Protein AF-A0A392NBT2-F1 (afdb_monomer)

Sequence (177 aa):
CTDGVLEQVESKKRNHKVDDYTGKVVVQSSKRKENRTRRKRASVSIAPSSKSLPLEVNQEDPLRSSPAASFVKRASNTKNTKNRRAMIAQREVEMAKGVKVLAELEKMRTAIEEDTTQAVSMSSWAEASGVDEKVLKQQLYHGYYCKEELIRSTRSLVLYFAKKYRGMGIALEDLLQ

Nearest PDB structures (foldseek):
  1sc5-assembly1_A  TM=6.996E-01  e=4.029E+00  Aquifex aeolicus

pLDDT: mean 72.16, std 25.15, range [28.09, 98.44]

Secondary structure (DSSP, 8-state):
-----------------------------GGGTHHHHHHHHTTS---------------------------------HHHHHHHHHHHHHHHHHHHHHHHHHHHHHHHHHHHHHHHSSPPPHHHHHHHHTS-HHHHHHHHHHHHHHHHHHHHHHHHHHHHHHGGGTTSSS-TTGGG-

Radius of gyration: 34.04 Å; Cα contacts (8 Å, |Δi|>4): 54; chains: 1; bounding box: 82×77×68 Å

InterPro domains:
  IPR013325 RNA polymerase sigma factor, region 2 [SSF88946] (89-177)
  IPR050239 Sigma-70 factor family, RNA polymerase initiation factors [PTHR30603] (12-177)

Foldseek 3Di:
DDDDDDDDDDDDDDDDDDPDCPDDPPPDDPCPVVVVVVVVVVPPDDDDDDDDDDDDDDDDDPDDDDDPPDPPVPPDPVVVVVVVVVVVVVLLVVLVVLLVLLVVLVVLQVVVCVVPVDHDDLVNSCVSVVHDSVVVVVSNVSNVVSVVVNVVVCLVVLLVVLVVCPPVPDDSVNSSD

Structure (mmCIF, N/CA/C/O backbone):
data_AF-A0A392NBT2-F1
#
_entry.id   AF-A0A392NBT2-F1
#
loop_
_atom_site.group_PDB
_atom_site.id
_atom_site.type_symbol
_atom_site.label_atom_id
_atom_site.label_alt_id
_atom_site.label_comp_id
_atom_site.label_asym_id
_atom_site.label_entity_id
_atom_site.label_seq_id
_atom_site.pdbx_PDB_ins_code
_atom_site.Cartn_x
_atom_site.Cartn_y
_atom_site.Cartn_z
_atom_site.occupancy
_atom_site.B_iso_or_equiv
_atom_site.auth_seq_id
_atom_site.auth_comp_id
_atom_site.auth_asym_id
_atom_site.auth_atom_id
_atom_site.pdbx_PDB_model_num
ATOM 1 N N . CYS A 1 1 ? -30.390 -48.730 19.186 1.00 37.84 1 CYS A N 1
ATOM 2 C CA . CYS A 1 1 ? -30.083 -50.120 19.567 1.00 37.84 1 CYS A CA 1
ATOM 3 C C . CYS A 1 1 ? -29.182 -50.737 18.510 1.00 37.84 1 CYS A C 1
ATOM 5 O O . CYS A 1 1 ? -29.547 -50.694 17.345 1.00 37.84 1 CYS A O 1
ATOM 7 N N . THR A 1 2 ? -28.047 -51.250 18.995 1.00 40.41 2 THR A N 1
ATOM 8 C CA . THR A 1 2 ? -27.079 -52.201 18.414 1.00 40.41 2 THR A CA 1
ATOM 9 C C . THR A 1 2 ? -26.187 -51.776 17.244 1.00 40.41 2 THR A C 1
ATOM 11 O O . THR A 1 2 ? -26.569 -51.819 16.078 1.00 40.41 2 THR A O 1
ATOM 14 N N . ASP A 1 3 ? -24.956 -51.466 17.653 1.00 32.81 3 ASP A N 1
ATOM 15 C CA . ASP A 1 3 ? -23.660 -51.629 16.991 1.00 32.81 3 ASP A CA 1
ATOM 16 C C . ASP A 1 3 ? -23.346 -53.067 16.509 1.00 32.81 3 ASP A C 1
ATOM 18 O O . ASP A 1 3 ? -23.943 -54.033 16.987 1.00 32.81 3 ASP A O 1
ATOM 22 N N . GLY A 1 4 ? -22.306 -53.189 15.664 1.00 38.69 4 GLY A N 1
ATOM 23 C CA . GLY A 1 4 ? -21.526 -54.420 15.397 1.00 38.69 4 GLY A CA 1
ATOM 24 C C . GLY A 1 4 ? -21.270 -54.656 13.892 1.00 38.69 4 GLY A C 1
ATOM 25 O O . GLY A 1 4 ? -22.223 -54.996 13.209 1.00 38.69 4 GLY A O 1
ATOM 26 N N . VAL A 1 5 ? -20.131 -54.397 13.216 1.00 38.97 5 VAL A N 1
ATOM 27 C CA . VAL A 1 5 ? -18.670 -54.626 13.409 1.00 38.97 5 VAL A CA 1
ATOM 28 C C . VAL A 1 5 ? -18.134 -55.795 12.543 1.00 38.97 5 VAL A C 1
ATOM 30 O O . VAL A 1 5 ? -18.629 -56.907 12.658 1.00 38.97 5 VAL A O 1
ATOM 33 N N . LEU A 1 6 ? -17.060 -55.486 11.777 1.00 36.47 6 LEU A N 1
ATOM 34 C CA . LEU A 1 6 ? -16.058 -56.319 11.051 1.00 36.47 6 LEU A CA 1
ATOM 35 C C . LEU A 1 6 ? -16.550 -57.205 9.876 1.00 36.47 6 LEU A C 1
ATOM 37 O O . LEU A 1 6 ? -17.637 -57.748 9.913 1.00 36.47 6 LEU A O 1
ATOM 41 N N . GLU A 1 7 ? -15.825 -57.362 8.758 1.00 36.75 7 GLU A N 1
ATOM 42 C CA . GLU A 1 7 ? -14.420 -57.792 8.665 1.00 36.75 7 GLU A CA 1
ATOM 43 C C . GLU A 1 7 ? -13.725 -57.365 7.345 1.00 36.75 7 GLU A C 1
ATOM 45 O O . GLU A 1 7 ? -14.347 -57.244 6.289 1.00 36.75 7 GLU A O 1
ATOM 50 N N . GLN A 1 8 ? -12.406 -57.150 7.419 1.00 34.50 8 GLN A N 1
ATOM 51 C CA . GLN A 1 8 ? -11.482 -56.959 6.295 1.00 34.50 8 GLN A CA 1
ATOM 52 C C . GLN A 1 8 ? -11.057 -58.307 5.692 1.00 34.50 8 GLN A C 1
ATOM 54 O O . GLN A 1 8 ? -10.743 -59.212 6.454 1.00 34.50 8 GLN A O 1
ATOM 59 N N . VAL A 1 9 ? -10.860 -58.384 4.366 1.00 41.00 9 VAL A N 1
ATOM 60 C CA . VAL A 1 9 ? -9.913 -59.334 3.737 1.00 41.00 9 VAL A CA 1
ATOM 61 C C . VAL A 1 9 ? -9.201 -58.675 2.544 1.00 41.00 9 VAL A C 1
ATOM 63 O O . VAL A 1 9 ? -9.727 -58.531 1.446 1.00 41.00 9 VAL A O 1
ATOM 66 N N . GLU A 1 10 ? -8.005 -58.184 2.842 1.00 34.25 10 GLU A N 1
ATOM 67 C CA . GLU A 1 10 ? -6.723 -58.552 2.233 1.00 34.25 10 GLU A CA 1
ATOM 68 C C . GLU A 1 10 ? -6.518 -58.650 0.690 1.00 34.25 10 GLU A C 1
ATOM 70 O O . GLU A 1 10 ? -7.011 -59.524 -0.013 1.00 34.25 10 GLU A O 1
ATOM 75 N N . SER A 1 11 ? -5.610 -57.777 0.226 1.00 32.50 11 SER A N 1
ATOM 76 C CA . SER A 1 11 ? -4.508 -57.964 -0.743 1.00 32.50 11 SER A CA 1
ATOM 77 C C . SER A 1 11 ? -4.725 -58.597 -2.126 1.00 32.50 11 SER A C 1
ATOM 79 O O . SER A 1 11 ? -4.760 -59.816 -2.281 1.00 32.50 11 SER A O 1
ATOM 81 N N . LYS A 1 12 ? -4.461 -57.798 -3.177 1.00 36.25 12 LYS A N 1
ATOM 82 C CA . LYS A 1 12 ? -3.600 -58.276 -4.280 1.00 36.25 12 LYS A CA 1
ATOM 83 C C . LYS A 1 12 ? -2.836 -57.161 -5.002 1.00 36.25 12 LYS A C 1
ATOM 85 O O . LYS A 1 12 ? -3.379 -56.408 -5.805 1.00 36.25 12 LYS A O 1
ATOM 90 N N . LYS A 1 13 ? -1.523 -57.122 -4.743 1.00 38.22 13 LYS A N 1
ATOM 91 C CA . LYS A 1 13 ? -0.497 -56.449 -5.554 1.00 38.22 13 LYS A CA 1
ATOM 92 C C . LYS A 1 13 ? -0.573 -56.936 -7.003 1.00 38.22 13 LYS A C 1
ATOM 94 O O . LYS A 1 13 ? -0.486 -58.138 -7.244 1.00 38.22 13 LYS A O 1
ATOM 99 N N . ARG A 1 14 ? -0.582 -56.014 -7.966 1.00 35.53 14 ARG A N 1
ATOM 100 C CA . ARG A 1 14 ? -0.017 -56.263 -9.300 1.00 35.53 14 ARG A CA 1
ATOM 101 C C . ARG A 1 14 ? 0.858 -55.086 -9.701 1.00 35.53 14 ARG A C 1
ATOM 103 O O . ARG A 1 14 ? 0.374 -54.016 -10.041 1.00 35.53 14 ARG A O 1
ATOM 110 N N . ASN A 1 15 ? 2.162 -55.326 -9.626 1.00 36.34 15 ASN A N 1
ATOM 111 C CA . ASN A 1 15 ? 3.182 -54.502 -10.250 1.00 36.34 15 ASN A CA 1
ATOM 112 C C . ASN A 1 15 ? 3.039 -54.640 -11.771 1.00 36.34 15 ASN A C 1
ATOM 114 O O . ASN A 1 15 ? 3.108 -55.752 -12.300 1.00 36.34 15 ASN A O 1
ATOM 118 N N . HIS A 1 16 ? 2.875 -53.525 -12.474 1.00 37.81 16 HIS A N 1
ATOM 119 C CA . HIS A 1 16 ? 3.183 -53.451 -13.896 1.00 37.81 16 HIS A CA 1
ATOM 120 C C . HIS A 1 16 ? 4.279 -52.414 -14.082 1.00 37.81 16 HIS A C 1
ATOM 122 O O . HIS A 1 16 ? 4.069 -51.211 -13.962 1.00 37.81 16 HIS A O 1
ATOM 128 N N . LYS A 1 17 ? 5.484 -52.941 -14.291 1.00 42.06 17 LYS A N 1
ATOM 129 C CA . LYS A 1 17 ? 6.671 -52.208 -14.692 1.00 42.06 17 LYS A CA 1
ATOM 130 C C . LYS A 1 17 ? 6.587 -52.057 -16.208 1.00 42.06 17 LYS A C 1
ATOM 132 O O . LYS A 1 17 ? 6.741 -53.043 -16.921 1.00 42.06 17 LYS A O 1
ATOM 137 N N . VAL A 1 18 ? 6.293 -50.852 -16.680 1.00 44.44 18 VAL A N 1
ATOM 138 C CA . VAL A 1 18 ? 6.477 -50.483 -18.085 1.00 44.44 18 VAL A CA 1
ATOM 139 C C . VAL A 1 18 ? 7.689 -49.566 -18.117 1.00 44.44 18 VAL A C 1
ATOM 141 O O . VAL A 1 18 ? 7.624 -48.408 -17.712 1.00 44.44 18 VAL A O 1
ATOM 144 N N . ASP A 1 19 ? 8.818 -50.149 -18.508 1.00 42.59 19 ASP A N 1
ATOM 145 C CA . ASP A 1 19 ? 10.022 -49.417 -18.869 1.00 42.59 19 ASP A CA 1
ATOM 146 C C . ASP A 1 19 ? 9.763 -48.775 -20.241 1.00 42.59 19 ASP A C 1
ATOM 148 O O . ASP A 1 19 ? 9.822 -49.457 -21.262 1.00 42.59 19 ASP A O 1
ATOM 152 N N . ASP A 1 20 ? 9.441 -47.481 -20.263 1.00 45.69 20 ASP A N 1
ATOM 153 C CA . ASP A 1 20 ? 9.381 -46.697 -21.499 1.00 45.69 20 ASP A CA 1
ATOM 154 C C . ASP A 1 20 ? 10.635 -45.819 -21.592 1.00 45.69 20 ASP A C 1
ATOM 156 O O . ASP A 1 20 ? 10.752 -44.732 -21.018 1.00 45.69 20 ASP A O 1
ATOM 160 N N . TYR A 1 21 ? 11.644 -46.357 -22.269 1.00 50.44 21 TYR A N 1
ATOM 161 C CA . TYR A 1 21 ? 12.869 -45.666 -22.658 1.00 50.44 21 TYR A CA 1
ATOM 162 C C . TYR A 1 21 ? 12.573 -44.785 -23.873 1.00 50.44 21 TYR A C 1
ATOM 164 O O . TYR A 1 21 ? 13.004 -45.048 -24.995 1.00 50.44 21 TYR A O 1
ATOM 172 N N . THR A 1 22 ? 11.848 -43.692 -23.649 1.00 48.09 22 THR A N 1
ATOM 173 C CA . THR A 1 22 ? 11.652 -42.676 -24.680 1.00 48.09 22 THR A CA 1
ATOM 174 C C . THR A 1 22 ? 12.873 -41.754 -24.705 1.00 48.09 22 THR A C 1
ATOM 176 O O . THR A 1 22 ? 13.098 -40.917 -23.825 1.00 48.09 22 THR A O 1
ATOM 179 N N . GLY A 1 23 ? 13.721 -41.965 -25.712 1.00 45.31 23 GLY A N 1
ATOM 180 C CA . GLY A 1 23 ? 14.966 -41.240 -25.927 1.00 45.31 23 GLY A CA 1
ATOM 181 C C . GLY A 1 23 ? 14.785 -39.721 -25.929 1.00 45.31 23 GLY A C 1
ATOM 182 O O . GLY A 1 23 ? 13.979 -39.157 -26.667 1.00 45.31 23 GLY A O 1
ATOM 183 N N . LYS A 1 24 ? 15.601 -39.029 -25.127 1.00 53.12 24 LYS A N 1
ATOM 184 C CA . LYS A 1 24 ? 15.771 -37.576 -25.219 1.00 53.12 24 LYS A CA 1
ATOM 185 C C . LYS A 1 24 ? 16.478 -37.230 -26.529 1.00 53.12 24 LYS A C 1
ATOM 187 O O . LYS A 1 24 ? 17.704 -37.150 -26.576 1.00 53.12 24 LYS A O 1
ATOM 192 N N . VAL A 1 25 ? 15.713 -36.965 -27.581 1.00 49.78 25 VAL A N 1
ATOM 193 C CA . VAL A 1 25 ? 16.234 -36.305 -28.782 1.00 49.78 25 VAL A CA 1
ATOM 194 C C . VAL A 1 25 ? 16.427 -34.823 -28.456 1.00 49.78 25 VAL A C 1
ATOM 196 O O . VAL A 1 25 ? 15.510 -34.009 -28.535 1.00 49.78 25 VAL A O 1
ATOM 199 N N . VAL A 1 26 ? 17.640 -34.459 -28.037 1.00 52.75 26 VAL A N 1
ATOM 200 C CA . VAL A 1 26 ? 18.054 -33.056 -27.921 1.00 52.75 26 VAL A CA 1
ATOM 201 C C . VAL A 1 26 ? 18.383 -32.550 -29.322 1.00 52.75 26 VAL A C 1
ATOM 203 O O . VAL A 1 26 ? 19.492 -32.730 -29.820 1.00 52.75 26 VAL A O 1
ATOM 206 N N . VAL A 1 27 ? 17.420 -31.889 -29.962 1.00 48.38 27 VAL A N 1
ATOM 207 C CA . VAL A 1 27 ? 17.665 -31.149 -31.204 1.00 48.38 27 VAL A CA 1
ATOM 208 C C . VAL A 1 27 ? 18.462 -29.888 -30.860 1.00 48.38 27 VAL A C 1
ATOM 210 O O . VAL A 1 27 ? 17.927 -28.899 -30.357 1.00 48.38 27 VAL A O 1
ATOM 213 N N . GLN A 1 28 ? 19.773 -29.911 -31.110 1.00 47.12 28 GLN A N 1
ATOM 214 C CA . GLN A 1 28 ? 20.587 -28.699 -31.065 1.00 47.12 28 GLN A CA 1
ATOM 215 C C . GLN A 1 28 ? 20.196 -27.786 -32.234 1.00 47.12 28 GLN A C 1
ATOM 217 O O . GLN A 1 28 ? 20.475 -28.082 -33.393 1.00 47.12 28 GLN A O 1
ATOM 222 N N . SER A 1 29 ? 19.581 -26.642 -31.931 1.00 54.69 29 SER A N 1
ATOM 223 C CA . SER A 1 29 ? 19.358 -25.580 -32.914 1.00 54.69 29 SER A CA 1
ATOM 224 C C . SER A 1 29 ? 20.700 -25.074 -33.459 1.00 54.69 29 SER A C 1
ATOM 226 O O . SER A 1 29 ? 21.499 -24.446 -32.757 1.00 54.69 29 SER A O 1
ATOM 228 N N . SER A 1 30 ? 20.935 -25.321 -34.746 1.00 55.38 30 SER A N 1
ATOM 229 C CA . SER A 1 30 ? 22.107 -24.893 -35.521 1.00 55.38 30 SER A CA 1
ATOM 230 C C . SER A 1 30 ? 22.196 -23.368 -35.721 1.00 55.38 30 SER A C 1
ATOM 232 O O . SER A 1 30 ? 23.206 -22.855 -36.209 1.00 55.38 30 SER A O 1
ATOM 234 N N . LYS A 1 31 ? 21.198 -22.600 -35.262 1.00 58.50 31 LYS A N 1
ATOM 235 C CA . LYS A 1 31 ? 21.070 -21.149 -35.501 1.00 58.50 31 LYS A CA 1
ATOM 236 C C . LYS A 1 31 ? 22.020 -20.264 -34.680 1.00 58.50 31 LYS A C 1
ATOM 238 O O . LYS A 1 31 ? 22.056 -19.046 -34.846 1.00 58.50 31 LYS A O 1
ATOM 243 N N . ARG A 1 32 ? 22.844 -20.851 -33.804 1.00 50.94 32 ARG A N 1
ATOM 244 C CA . ARG A 1 32 ? 23.791 -20.103 -32.953 1.00 50.94 32 ARG A CA 1
ATOM 245 C C . ARG A 1 32 ? 25.049 -19.632 -33.697 1.00 50.94 32 ARG A C 1
ATOM 247 O O . ARG A 1 32 ? 25.659 -18.647 -33.279 1.00 50.94 32 ARG A O 1
ATOM 254 N N . LYS A 1 33 ? 25.439 -20.292 -34.797 1.00 54.66 33 LYS A N 1
ATOM 255 C CA . LYS A 1 33 ? 26.589 -19.863 -35.622 1.00 54.66 33 LYS A CA 1
ATOM 256 C C . LYS A 1 33 ? 26.260 -18.628 -36.473 1.00 54.66 33 LYS A C 1
ATOM 258 O O . LYS A 1 33 ? 27.096 -17.732 -36.566 1.00 54.66 33 LYS A O 1
ATOM 263 N N . GLU A 1 34 ? 25.034 -18.526 -36.987 1.00 53.38 34 GLU A N 1
ATOM 264 C CA . GLU A 1 34 ? 24.602 -17.449 -37.895 1.00 53.38 34 GLU A CA 1
ATOM 265 C C . GLU A 1 34 ? 24.561 -16.063 -37.216 1.00 53.38 34 GLU A C 1
ATOM 267 O O . GLU A 1 34 ? 25.013 -15.059 -37.773 1.00 53.38 34 GLU A O 1
ATOM 272 N N . ASN A 1 35 ? 24.124 -15.996 -35.953 1.00 55.78 35 ASN A N 1
ATOM 273 C CA . ASN A 1 35 ? 24.132 -14.738 -35.193 1.00 55.78 35 ASN A CA 1
ATOM 274 C C . ASN A 1 35 ? 25.548 -14.267 -34.816 1.00 55.78 35 ASN A C 1
ATOM 276 O O . ASN A 1 35 ? 25.773 -13.079 -34.572 1.00 55.78 35 ASN A O 1
ATOM 280 N N . ARG A 1 36 ? 26.527 -15.181 -34.784 1.00 52.94 36 ARG A N 1
ATOM 281 C CA . ARG A 1 36 ? 27.930 -14.860 -34.484 1.00 52.94 36 ARG A CA 1
ATOM 282 C C . ARG A 1 36 ? 28.652 -14.290 -35.708 1.00 52.94 36 ARG A C 1
ATOM 284 O O . ARG A 1 36 ? 29.507 -13.426 -35.546 1.00 52.94 36 ARG A O 1
ATOM 291 N N . THR A 1 37 ? 28.285 -14.717 -36.917 1.00 56.00 37 THR A N 1
ATOM 292 C CA . THR A 1 37 ? 28.840 -14.184 -38.173 1.00 56.00 37 THR A CA 1
ATOM 293 C C . THR A 1 37 ? 28.257 -12.823 -38.543 1.00 56.00 37 THR A C 1
ATOM 295 O O . THR A 1 37 ? 28.992 -11.987 -39.062 1.00 56.00 37 THR A O 1
ATOM 298 N N . ARG A 1 38 ? 26.986 -12.546 -38.206 1.00 56.19 38 ARG A N 1
ATOM 299 C CA . ARG A 1 38 ? 26.386 -11.208 -38.385 1.00 56.19 38 ARG A CA 1
ATOM 300 C C . ARG A 1 38 ? 27.113 -10.130 -37.572 1.00 56.19 38 ARG A C 1
ATOM 302 O O . ARG A 1 38 ? 27.417 -9.069 -38.103 1.00 56.19 38 ARG A O 1
ATOM 309 N N . ARG A 1 39 ? 27.497 -10.435 -36.326 1.00 55.94 39 ARG A N 1
ATOM 310 C CA . ARG A 1 39 ? 28.253 -9.506 -35.461 1.00 55.94 39 ARG A CA 1
ATOM 311 C C . ARG A 1 39 ? 29.713 -9.299 -35.877 1.00 55.94 39 ARG A C 1
ATOM 313 O O . ARG A 1 39 ? 30.292 -8.298 -35.490 1.00 55.94 39 ARG A O 1
ATOM 320 N N . LYS A 1 40 ? 30.300 -10.219 -36.655 1.00 52.66 40 LYS A N 1
ATOM 321 C CA . LYS A 1 40 ? 31.674 -10.088 -37.175 1.00 52.66 40 LYS A CA 1
ATOM 322 C C . LYS A 1 40 ? 31.763 -9.341 -38.510 1.00 52.66 40 LYS A C 1
ATOM 324 O O . LYS A 1 40 ? 32.818 -8.806 -38.814 1.00 52.66 40 LYS A O 1
ATOM 329 N N . ARG A 1 41 ? 30.689 -9.297 -39.313 1.00 52.12 41 ARG A N 1
ATOM 330 C CA . ARG A 1 41 ? 30.680 -8.545 -40.587 1.00 52.12 41 ARG A CA 1
ATOM 331 C C . ARG A 1 41 ? 30.395 -7.055 -40.412 1.00 52.12 41 ARG A C 1
ATOM 333 O O . ARG A 1 41 ? 30.860 -6.270 -41.220 1.00 52.12 41 ARG A O 1
ATOM 340 N N . ALA A 1 42 ? 29.712 -6.661 -39.337 1.00 49.25 42 ALA A N 1
ATOM 341 C CA . ALA A 1 42 ? 29.475 -5.251 -39.020 1.00 49.25 42 ALA A CA 1
ATOM 342 C C . ALA A 1 42 ? 30.735 -4.496 -38.539 1.00 49.25 42 ALA A C 1
ATOM 344 O O . ALA A 1 42 ? 30.670 -3.296 -38.309 1.00 49.25 42 ALA A O 1
ATOM 345 N N . SER A 1 43 ? 31.873 -5.184 -38.372 1.00 53.03 43 SER A N 1
ATOM 346 C CA . SER A 1 43 ? 33.133 -4.606 -37.884 1.00 53.03 43 SER A CA 1
ATOM 347 C C . SER A 1 43 ? 34.280 -4.646 -38.904 1.00 53.03 43 SER A C 1
ATOM 349 O O . SER A 1 43 ? 35.420 -4.421 -38.516 1.00 53.03 43 SER A O 1
ATOM 351 N N . VAL A 1 44 ? 34.023 -4.974 -40.180 1.00 47.62 44 VAL A N 1
ATOM 352 C CA . VAL A 1 44 ? 35.071 -5.063 -41.227 1.00 47.62 44 VAL A CA 1
ATOM 353 C C . VAL A 1 44 ? 34.639 -4.369 -42.524 1.00 47.62 44 VAL A C 1
ATOM 355 O O . VAL A 1 44 ? 34.758 -4.912 -43.615 1.00 47.62 44 VAL A O 1
ATOM 358 N N . SER A 1 45 ? 34.144 -3.139 -42.429 1.00 46.94 45 SER A N 1
ATOM 359 C CA . SER A 1 45 ? 34.170 -2.235 -43.581 1.00 46.94 45 SER A CA 1
ATOM 360 C C . SER A 1 45 ? 34.473 -0.826 -43.101 1.00 46.94 45 SER A C 1
ATOM 362 O O . SER A 1 45 ? 33.558 -0.109 -42.726 1.00 46.94 45 SER A O 1
ATOM 364 N N . ILE A 1 46 ? 35.758 -0.488 -43.039 1.00 41.34 46 ILE A N 1
ATOM 365 C CA . ILE A 1 46 ? 36.347 0.799 -43.441 1.00 41.34 46 ILE A CA 1
ATOM 366 C C . ILE A 1 46 ? 37.864 0.566 -43.424 1.00 41.34 46 ILE A C 1
ATOM 368 O O . ILE A 1 46 ? 38.468 0.407 -42.366 1.00 41.34 46 ILE A O 1
ATOM 372 N N . ALA A 1 47 ? 38.466 0.509 -44.606 1.00 32.25 47 ALA A N 1
ATOM 373 C CA . ALA A 1 47 ? 39.885 0.752 -44.848 1.00 32.25 47 ALA A CA 1
ATOM 374 C C . ALA A 1 47 ? 40.046 1.067 -46.349 1.00 32.25 47 ALA A C 1
ATOM 376 O O . ALA A 1 47 ? 39.245 0.574 -47.144 1.00 32.25 47 ALA A O 1
ATOM 377 N N . PRO A 1 48 ? 41.125 1.733 -46.784 1.00 45.41 48 PRO A N 1
ATOM 378 C CA . PRO A 1 48 ? 41.642 3.024 -46.319 1.00 45.41 48 PRO A CA 1
ATOM 379 C C . PRO A 1 48 ? 41.944 3.953 -47.524 1.00 45.41 48 PRO A C 1
ATOM 381 O O . PRO A 1 48 ? 42.236 3.472 -48.615 1.00 45.41 48 PRO A O 1
ATOM 384 N N . SER A 1 49 ? 41.952 5.281 -47.355 1.00 30.12 49 SER A N 1
ATOM 385 C CA . SER A 1 49 ? 42.534 6.170 -48.376 1.00 30.12 49 SER A CA 1
ATOM 386 C C . SER A 1 49 ? 43.217 7.400 -47.773 1.00 30.12 49 SER A C 1
ATOM 388 O O . SER A 1 49 ? 42.575 8.258 -47.182 1.00 30.12 49 SER A O 1
ATOM 390 N N . SER A 1 50 ? 44.529 7.457 -48.028 1.00 32.88 50 SER A N 1
ATOM 391 C CA . SER A 1 50 ? 45.388 8.631 -48.274 1.00 32.88 50 SER A CA 1
ATOM 392 C C . SER A 1 50 ? 45.702 9.673 -47.173 1.00 32.88 50 SER A C 1
ATOM 394 O O . SER A 1 50 ? 44.924 10.580 -46.926 1.00 32.88 50 SER A O 1
ATOM 396 N N . LYS A 1 51 ? 46.960 9.586 -46.685 1.00 35.31 51 LYS A N 1
ATOM 397 C CA . LYS A 1 51 ? 48.044 10.613 -46.639 1.00 35.31 51 LYS A CA 1
ATOM 398 C C . LYS A 1 51 ? 47.794 11.976 -45.936 1.00 35.31 51 LYS A C 1
ATOM 400 O O . LYS A 1 51 ? 47.167 12.830 -46.537 1.00 35.31 51 LYS A O 1
ATOM 405 N N . SER A 1 52 ? 48.442 12.220 -44.775 1.00 32.41 52 SER A N 1
ATOM 406 C CA . SER A 1 52 ? 49.654 13.080 -44.581 1.00 32.41 52 SER A CA 1
ATOM 407 C C . SER A 1 52 ? 49.780 13.751 -43.182 1.00 32.41 52 SER A C 1
ATOM 409 O O . SER A 1 52 ? 48.922 14.545 -42.829 1.00 32.41 52 SER A O 1
ATOM 411 N N . LEU A 1 53 ? 50.900 13.454 -42.491 1.00 30.45 53 LEU A N 1
ATOM 412 C CA . LEU A 1 53 ? 51.792 14.238 -41.582 1.00 30.45 53 LEU A CA 1
ATOM 413 C C . LEU A 1 53 ? 51.279 15.054 -40.349 1.00 30.45 53 LEU A C 1
ATOM 415 O O . LEU A 1 53 ? 50.140 15.502 -40.328 1.00 30.45 53 LEU A O 1
ATOM 419 N N . PRO A 1 54 ? 52.122 15.215 -39.292 1.00 37.00 54 PRO A N 1
ATOM 420 C CA . PRO A 1 54 ? 51.701 15.219 -37.885 1.00 37.00 54 PRO A CA 1
ATOM 421 C C . PRO A 1 54 ? 51.790 16.590 -37.190 1.00 37.00 54 PRO A C 1
ATOM 423 O O . PRO A 1 54 ? 52.693 17.376 -37.465 1.00 37.00 54 PRO A O 1
ATOM 426 N N . LEU A 1 55 ? 50.923 16.820 -36.201 1.00 28.09 55 LEU A N 1
ATOM 427 C CA . LEU A 1 55 ? 51.133 17.814 -35.146 1.00 28.09 55 LEU A CA 1
ATOM 428 C C . LEU A 1 55 ? 50.790 17.182 -33.793 1.00 28.09 55 LEU A C 1
ATOM 430 O O . LEU A 1 55 ? 49.645 16.834 -33.512 1.00 28.09 55 LEU A O 1
ATOM 434 N N . GLU A 1 56 ? 51.842 17.005 -33.004 1.00 38.16 56 GLU A N 1
ATOM 435 C CA . GLU A 1 56 ? 51.855 16.618 -31.598 1.00 38.16 56 GLU A CA 1
ATOM 436 C C . GLU A 1 56 ? 51.036 17.596 -30.745 1.00 38.16 56 GLU A C 1
ATOM 438 O O . GLU A 1 56 ? 51.378 18.774 -30.653 1.00 38.16 56 GLU A O 1
ATOM 443 N N . VAL A 1 57 ? 50.008 17.095 -30.059 1.00 29.77 57 VAL A N 1
ATOM 444 C CA . VAL A 1 57 ? 49.514 17.674 -28.803 1.00 29.77 57 VAL A CA 1
ATOM 445 C C . VAL A 1 57 ? 49.216 16.515 -27.858 1.00 29.77 57 VAL A C 1
ATOM 447 O O . VAL A 1 57 ? 48.243 15.783 -28.023 1.00 29.77 57 VAL A O 1
ATOM 450 N N . ASN A 1 58 ? 50.098 16.357 -26.876 1.00 37.81 58 ASN A N 1
ATOM 451 C CA . ASN A 1 58 ? 49.972 15.426 -25.765 1.00 37.81 58 ASN A CA 1
ATOM 452 C C . ASN A 1 58 ? 48.778 15.813 -24.881 1.00 37.81 58 ASN A C 1
ATOM 454 O O . ASN A 1 58 ? 48.824 16.842 -24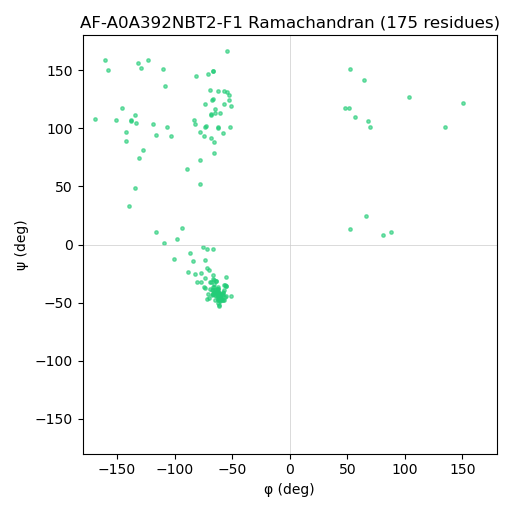.207 1.00 37.81 58 ASN A O 1
ATOM 458 N N . GLN A 1 59 ? 47.737 14.979 -24.856 1.00 41.31 59 GLN A N 1
ATOM 459 C CA . GLN A 1 59 ? 46.804 14.880 -23.731 1.00 41.31 59 GLN A CA 1
ATOM 460 C C . GLN A 1 59 ? 46.508 13.399 -23.475 1.00 41.31 59 GLN A C 1
ATOM 462 O O . GLN A 1 59 ? 45.850 12.718 -24.259 1.00 41.31 59 GLN A O 1
ATOM 467 N N . GLU A 1 60 ? 47.076 12.916 -22.378 1.00 35.84 60 GLU A N 1
ATOM 468 C CA . GLU A 1 60 ? 46.928 11.575 -21.828 1.00 35.84 60 GLU A CA 1
ATOM 469 C C . GLU A 1 60 ? 45.475 11.346 -21.379 1.00 35.84 60 GLU A C 1
ATOM 471 O O . GLU A 1 60 ? 44.997 12.014 -20.463 1.00 35.84 60 GLU A O 1
ATOM 476 N N . ASP A 1 61 ? 44.776 10.392 -21.999 1.00 29.86 61 ASP A N 1
ATOM 477 C CA . ASP A 1 61 ? 43.395 10.024 -21.663 1.00 29.86 61 ASP A CA 1
ATOM 478 C C . ASP A 1 61 ? 43.369 8.562 -21.149 1.00 29.86 61 ASP A C 1
ATOM 480 O O . ASP A 1 61 ? 43.368 7.608 -21.940 1.00 29.86 61 ASP A O 1
ATOM 484 N N . PRO A 1 62 ? 43.428 8.314 -19.824 1.00 44.38 62 PRO A N 1
ATOM 485 C CA . PRO A 1 62 ? 43.671 6.980 -19.281 1.00 44.38 62 PRO A CA 1
ATOM 486 C C . PRO A 1 62 ? 42.366 6.196 -19.072 1.00 44.38 62 PRO A C 1
ATOM 488 O O . PRO A 1 62 ? 42.015 5.866 -17.944 1.00 44.38 62 PRO A O 1
ATOM 491 N N . LEU A 1 63 ? 41.631 5.855 -20.139 1.00 45.59 63 LEU A N 1
ATOM 492 C CA . LEU A 1 63 ? 40.432 4.993 -20.036 1.00 45.59 63 LEU A CA 1
ATOM 493 C C . LEU A 1 63 ? 40.280 3.948 -21.159 1.00 45.59 63 LEU A C 1
ATOM 495 O O . LEU A 1 63 ? 39.170 3.546 -21.518 1.00 45.59 63 LEU A O 1
ATOM 499 N N . ARG A 1 64 ? 41.389 3.416 -21.686 1.00 48.16 64 ARG A N 1
ATOM 500 C CA . ARG A 1 64 ? 41.367 2.207 -22.532 1.00 48.16 64 ARG A CA 1
ATOM 501 C C . ARG A 1 64 ? 42.396 1.165 -22.105 1.00 48.16 64 ARG A C 1
ATOM 503 O O . ARG A 1 64 ? 43.363 0.889 -22.801 1.00 48.16 64 ARG A O 1
ATOM 510 N N . SER A 1 65 ? 42.102 0.482 -21.007 1.00 44.25 65 SER A N 1
ATOM 511 C CA . SER A 1 65 ? 42.613 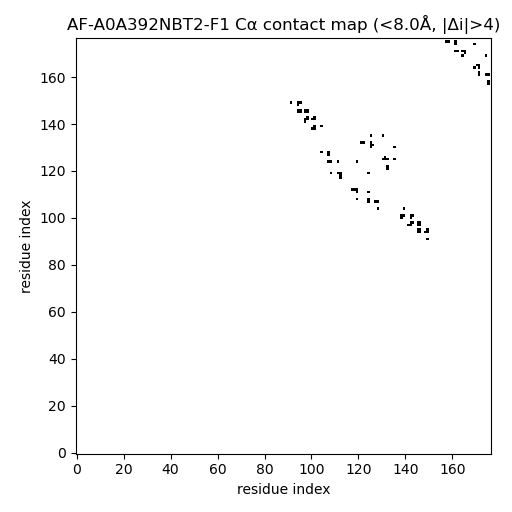-0.865 -20.747 1.00 44.25 65 SER A CA 1
ATOM 512 C C . SER A 1 65 ? 41.436 -1.781 -20.420 1.00 44.25 65 SER A C 1
ATOM 514 O O . SER A 1 65 ? 41.098 -2.046 -19.275 1.00 44.25 65 SER A O 1
ATOM 516 N N . SER A 1 66 ? 40.743 -2.263 -21.450 1.00 47.03 66 SER A N 1
ATOM 517 C CA . SER A 1 66 ? 39.822 -3.389 -21.290 1.00 47.03 66 SER A CA 1
ATOM 518 C C . SER A 1 66 ? 40.646 -4.645 -20.987 1.00 47.03 66 SER A C 1
ATOM 520 O O . SER A 1 66 ? 41.347 -5.107 -21.893 1.00 47.03 66 SER A O 1
ATOM 522 N N . PRO A 1 67 ? 40.582 -5.243 -19.780 1.00 45.53 67 PRO A N 1
ATOM 523 C CA . PRO A 1 67 ? 41.140 -6.567 -19.591 1.00 45.53 67 PRO A CA 1
ATOM 524 C C . PRO A 1 67 ? 40.244 -7.516 -20.379 1.00 45.53 67 PRO A C 1
ATOM 526 O O . PRO A 1 67 ? 39.014 -7.436 -20.296 1.00 45.53 67 PRO A O 1
ATOM 529 N N . ALA A 1 68 ? 40.850 -8.402 -21.165 1.00 46.81 68 ALA A N 1
ATOM 530 C CA . ALA A 1 68 ? 40.152 -9.517 -21.779 1.00 46.81 68 ALA A CA 1
ATOM 531 C C . ALA A 1 68 ? 39.403 -10.267 -20.670 1.00 46.81 68 ALA A C 1
ATOM 533 O O . ALA A 1 68 ? 40.008 -10.990 -19.880 1.00 46.81 68 ALA A O 1
ATOM 534 N N . ALA A 1 69 ? 38.094 -10.023 -20.568 1.00 49.06 69 ALA A N 1
ATOM 535 C CA . ALA A 1 69 ? 37.248 -10.629 -19.563 1.00 49.06 69 ALA A CA 1
ATOM 536 C C . ALA A 1 69 ? 37.275 -12.133 -19.808 1.00 49.06 69 ALA A C 1
ATOM 538 O O . ALA A 1 69 ? 36.616 -12.651 -20.717 1.00 49.06 69 ALA A O 1
ATOM 539 N N . SER A 1 70 ? 38.078 -1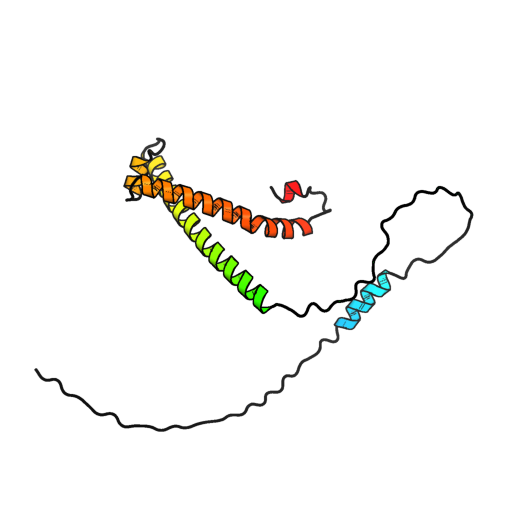2.834 -19.011 1.00 50.25 70 SER A N 1
ATOM 540 C CA . SER A 1 70 ? 37.965 -14.268 -18.869 1.00 50.25 70 SER A CA 1
ATOM 541 C C . SER A 1 70 ? 36.497 -14.531 -18.552 1.00 50.25 70 SER A C 1
ATOM 543 O O . SER A 1 70 ? 35.924 -13.989 -17.605 1.00 50.25 70 SER A O 1
ATOM 545 N N . PHE A 1 71 ? 35.835 -15.294 -19.421 1.00 54.12 71 PHE A N 1
ATOM 546 C CA . PHE A 1 71 ? 34.506 -15.820 -19.150 1.00 54.12 71 PHE A CA 1
ATOM 547 C C . PHE A 1 71 ? 34.661 -16.802 -17.986 1.00 54.12 71 PHE A C 1
ATOM 549 O O . PHE A 1 71 ? 34.717 -18.017 -18.177 1.00 54.12 71 PHE A O 1
ATOM 556 N N . VAL A 1 72 ? 34.766 -16.275 -16.766 1.00 54.34 72 VAL A N 1
ATOM 557 C CA . VAL A 1 72 ? 34.601 -17.051 -15.550 1.00 54.34 72 VAL A CA 1
ATOM 558 C C . VAL A 1 72 ? 33.163 -17.535 -15.618 1.00 54.34 72 VAL A C 1
ATOM 560 O O . VAL A 1 72 ? 32.214 -16.776 -15.407 1.00 54.34 72 VAL A O 1
ATOM 563 N N . LYS A 1 73 ? 32.988 -18.796 -16.019 1.00 55.81 73 LYS A N 1
ATOM 564 C CA . LYS A 1 73 ? 31.708 -19.491 -15.941 1.00 55.81 73 LYS A CA 1
ATOM 565 C C . LYS A 1 73 ? 31.303 -19.468 -14.472 1.00 55.81 73 LYS A C 1
ATOM 567 O O . LYS A 1 73 ? 31.754 -20.298 -13.690 1.00 55.81 73 LYS A O 1
ATOM 572 N N . ARG A 1 74 ? 30.474 -18.495 -14.089 1.00 56.47 74 ARG A N 1
ATOM 573 C CA . ARG A 1 74 ? 29.842 -18.431 -12.773 1.00 56.47 74 ARG A CA 1
ATOM 574 C C . ARG A 1 74 ? 28.884 -19.615 -12.690 1.00 56.47 74 ARG A C 1
ATOM 576 O O . ARG A 1 74 ? 27.732 -19.519 -13.109 1.00 56.47 74 ARG A O 1
ATOM 583 N N . ALA A 1 75 ? 29.401 -20.754 -12.233 1.00 56.88 75 ALA A N 1
ATOM 584 C CA . ALA A 1 75 ? 28.603 -21.919 -11.902 1.00 56.88 75 ALA A CA 1
ATOM 585 C C . ALA A 1 75 ? 27.506 -21.467 -10.931 1.00 56.88 75 ALA A C 1
ATOM 587 O O . ALA A 1 75 ? 27.736 -20.767 -9.945 1.00 56.88 75 ALA A O 1
ATOM 588 N N . SER A 1 76 ? 26.277 -21.745 -11.330 1.00 57.41 76 SER A N 1
ATOM 589 C CA . SER A 1 76 ? 25.074 -21.065 -10.889 1.00 57.41 76 SER A CA 1
ATOM 590 C C . SER A 1 76 ? 24.671 -21.443 -9.466 1.00 57.41 76 SER A C 1
ATOM 592 O O . SER A 1 76 ? 24.275 -22.585 -9.225 1.00 57.41 76 SER A O 1
ATOM 594 N N . ASN A 1 77 ? 24.594 -20.467 -8.559 1.00 61.22 77 ASN A N 1
ATOM 595 C CA . ASN A 1 77 ? 23.845 -20.620 -7.309 1.00 61.22 77 ASN A CA 1
ATOM 596 C C . ASN A 1 77 ? 22.325 -20.464 -7.549 1.00 61.22 77 ASN A C 1
ATOM 598 O O . ASN A 1 77 ? 21.637 -19.658 -6.921 1.00 61.22 77 ASN A O 1
ATOM 602 N N . THR A 1 78 ? 21.790 -21.222 -8.513 1.00 63.38 78 THR A N 1
ATOM 603 C CA . THR A 1 78 ? 20.371 -21.193 -8.908 1.00 63.38 78 THR A CA 1
ATOM 604 C C . THR A 1 78 ? 19.455 -21.458 -7.713 1.00 63.38 78 THR A C 1
ATOM 606 O O . THR A 1 78 ? 18.396 -20.840 -7.615 1.00 63.38 78 THR A O 1
ATOM 609 N N . LYS A 1 79 ? 19.869 -22.323 -6.775 1.00 70.69 79 LYS A N 1
ATOM 610 C CA . LYS A 1 79 ? 19.105 -22.622 -5.554 1.00 70.69 79 LYS A CA 1
ATOM 611 C C . LYS A 1 79 ? 18.937 -21.376 -4.673 1.00 70.69 79 LYS A C 1
ATOM 613 O O . LYS A 1 79 ? 17.809 -21.039 -4.331 1.00 70.69 79 LYS A O 1
ATOM 618 N N . ASN A 1 80 ? 20.009 -20.620 -4.425 1.00 76.38 80 ASN A N 1
ATOM 619 C CA . ASN A 1 80 ? 19.942 -19.375 -3.650 1.00 76.38 80 ASN A CA 1
ATOM 620 C C . ASN A 1 80 ? 19.044 -18.321 -4.328 1.00 76.38 80 ASN A C 1
ATOM 622 O O . ASN A 1 80 ? 18.197 -17.711 -3.684 1.00 76.38 80 ASN A O 1
ATOM 626 N N . THR A 1 81 ? 19.110 -18.183 -5.658 1.00 82.19 81 THR A N 1
ATOM 627 C CA . THR A 1 81 ? 18.229 -17.232 -6.372 1.00 82.19 81 THR A CA 1
ATOM 628 C C . THR A 1 81 ? 16.743 -17.605 -6.341 1.00 82.19 81 THR A C 1
ATOM 630 O O . THR A 1 81 ? 15.891 -16.720 -6.413 1.00 82.19 81 THR A O 1
ATOM 633 N N . LYS A 1 82 ? 16.400 -18.900 -6.271 1.00 84.56 82 LYS A N 1
ATOM 634 C CA . LYS A 1 82 ? 15.007 -19.354 -6.120 1.00 84.56 82 LYS A CA 1
ATOM 635 C C . LYS A 1 82 ? 14.500 -19.056 -4.711 1.00 84.56 82 LYS A C 1
ATOM 637 O O . LYS A 1 82 ? 13.450 -18.438 -4.584 1.00 84.56 82 LYS A O 1
ATOM 642 N N . ASN A 1 83 ? 15.290 -19.386 -3.691 1.00 89.44 83 ASN A N 1
ATOM 643 C CA . ASN A 1 83 ? 14.942 -19.116 -2.295 1.00 89.44 83 ASN A CA 1
ATOM 644 C C . ASN A 1 83 ? 14.791 -17.612 -2.040 1.00 89.44 83 ASN A C 1
ATOM 646 O O . ASN A 1 83 ? 13.795 -17.188 -1.468 1.00 89.44 83 ASN A O 1
ATOM 650 N N . ARG A 1 84 ? 15.708 -16.783 -2.559 1.00 90.75 84 ARG A N 1
ATOM 651 C CA . ARG A 1 84 ? 15.607 -15.321 -2.452 1.00 90.75 84 ARG A CA 1
ATOM 652 C C . ARG A 1 84 ? 14.320 -14.778 -3.073 1.00 90.75 84 ARG A C 1
ATOM 654 O O . ARG A 1 84 ? 13.691 -13.910 -2.487 1.00 90.75 84 ARG A O 1
ATOM 661 N N . ARG A 1 85 ? 13.923 -15.281 -4.247 1.00 91.38 85 ARG A N 1
ATOM 662 C CA . ARG A 1 85 ? 12.667 -14.867 -4.896 1.00 91.38 85 ARG A CA 1
ATOM 663 C C . ARG A 1 85 ? 11.440 -15.291 -4.097 1.00 91.38 85 ARG A C 1
ATOM 665 O O . ARG A 1 85 ? 10.527 -14.492 -3.971 1.00 91.38 85 ARG A O 1
ATOM 672 N N . ALA A 1 86 ? 11.438 -16.500 -3.541 1.00 95.00 86 ALA A N 1
ATOM 673 C CA . ALA A 1 86 ? 10.351 -16.963 -2.684 1.00 95.00 86 ALA A CA 1
ATOM 674 C C . ALA A 1 86 ? 10.213 -16.099 -1.419 1.00 95.00 86 ALA A C 1
ATOM 676 O O . ALA A 1 86 ? 9.109 -15.680 -1.099 1.00 95.00 86 ALA A O 1
ATOM 677 N N . MET A 1 87 ? 11.328 -15.759 -0.762 1.00 95.06 87 MET A N 1
ATOM 678 C CA . MET A 1 87 ? 11.337 -14.863 0.404 1.00 95.06 87 MET A CA 1
ATOM 679 C C . MET A 1 87 ? 10.804 -13.464 0.065 1.00 95.06 87 MET A C 1
ATOM 681 O O . MET A 1 87 ? 10.027 -12.900 0.827 1.00 95.06 87 MET A O 1
ATOM 685 N N . ILE A 1 88 ? 11.200 -12.908 -1.087 1.00 95.00 88 ILE A N 1
ATOM 686 C CA . ILE A 1 88 ? 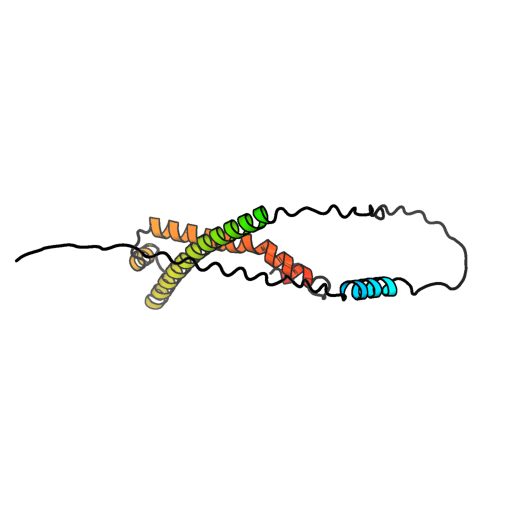10.683 -11.615 -1.561 1.00 95.00 88 ILE A CA 1
ATOM 687 C C . ILE A 1 88 ? 9.177 -11.708 -1.809 1.00 95.00 88 ILE A C 1
ATOM 689 O O . ILE A 1 88 ? 8.443 -10.871 -1.304 1.00 95.00 88 ILE A O 1
ATOM 693 N N . ALA A 1 89 ? 8.714 -12.749 -2.505 1.00 95.94 89 ALA A N 1
ATOM 694 C CA . ALA A 1 89 ? 7.295 -12.934 -2.792 1.00 95.94 89 ALA A CA 1
ATOM 695 C C . ALA A 1 89 ? 6.458 -13.096 -1.512 1.00 95.94 89 ALA A C 1
ATOM 697 O O . ALA A 1 89 ? 5.381 -12.521 -1.405 1.00 95.94 89 ALA A O 1
ATOM 698 N N . GLN A 1 90 ? 6.950 -13.843 -0.518 1.00 97.12 90 GLN A N 1
ATOM 699 C CA . GLN A 1 90 ? 6.281 -13.970 0.782 1.00 97.12 90 GLN A CA 1
ATOM 700 C C . GLN A 1 90 ? 6.168 -12.617 1.486 1.00 97.12 90 GLN A C 1
ATOM 702 O O . GLN A 1 90 ? 5.077 -12.238 1.907 1.00 97.12 90 GLN A O 1
ATOM 707 N N . ARG A 1 91 ? 7.265 -11.853 1.527 1.00 96.75 91 ARG A N 1
ATOM 708 C CA . ARG A 1 91 ? 7.266 -10.501 2.087 1.00 96.75 91 ARG A CA 1
ATOM 709 C C . ARG A 1 91 ? 6.291 -9.584 1.347 1.00 96.75 91 ARG A C 1
ATOM 711 O O . ARG A 1 91 ? 5.511 -8.893 1.982 1.00 96.75 91 ARG A O 1
ATOM 718 N N . GLU A 1 92 ? 6.302 -9.581 0.017 1.00 96.56 92 GLU A N 1
ATOM 719 C CA . GLU A 1 92 ? 5.378 -8.779 -0.797 1.00 96.56 92 GLU A CA 1
ATOM 720 C C . GLU A 1 92 ? 3.915 -9.118 -0.491 1.00 96.56 92 GLU A C 1
ATOM 722 O O . GLU A 1 92 ? 3.097 -8.212 -0.347 1.00 96.56 92 GLU A O 1
ATOM 727 N N . VAL A 1 93 ? 3.592 -10.403 -0.314 1.00 97.88 93 VAL A N 1
ATOM 728 C CA . VAL A 1 93 ? 2.250 -10.846 0.090 1.00 97.88 93 VAL A CA 1
ATOM 729 C C . VAL A 1 93 ? 1.874 -10.312 1.475 1.00 97.88 93 VAL A C 1
ATOM 731 O O . VAL A 1 93 ? 0.745 -9.863 1.662 1.00 97.88 93 VAL A O 1
ATOM 734 N N . GLU A 1 94 ? 2.784 -10.339 2.448 1.00 97.31 94 GLU A N 1
ATOM 735 C CA . GLU A 1 94 ? 2.542 -9.784 3.789 1.00 97.31 94 GLU A CA 1
ATOM 736 C C . GLU A 1 94 ? 2.275 -8.276 3.744 1.00 97.31 94 GLU A C 1
ATOM 738 O O . GLU A 1 94 ? 1.299 -7.800 4.325 1.00 97.31 94 GLU A O 1
ATOM 743 N N . MET A 1 95 ? 3.077 -7.532 2.985 1.00 97.75 95 MET A N 1
ATOM 744 C CA . MET A 1 95 ? 2.897 -6.087 2.844 1.00 97.75 95 MET A CA 1
ATOM 745 C C . MET A 1 95 ? 1.605 -5.746 2.100 1.00 97.75 95 MET A C 1
ATOM 747 O O . MET A 1 95 ? 0.878 -4.839 2.503 1.00 97.75 95 MET A O 1
ATOM 751 N N . ALA A 1 96 ? 1.262 -6.513 1.062 1.00 97.75 96 ALA A N 1
ATOM 752 C CA . ALA A 1 96 ? 0.010 -6.346 0.331 1.00 97.75 96 ALA A CA 1
ATOM 753 C C . ALA A 1 96 ? -1.216 -6.582 1.225 1.00 97.75 96 ALA A C 1
ATOM 755 O O . ALA A 1 96 ? -2.208 -5.865 1.099 1.00 97.75 96 ALA A O 1
ATOM 756 N N . LYS A 1 97 ? -1.150 -7.534 2.169 1.00 98.25 97 LYS A N 1
ATOM 757 C CA . LYS A 1 97 ? -2.204 -7.711 3.181 1.00 98.25 97 LYS A CA 1
ATOM 758 C C . LYS A 1 97 ? -2.355 -6.463 4.052 1.00 98.25 97 LYS A C 1
ATOM 760 O O . LYS A 1 97 ? -3.481 -6.027 4.267 1.00 98.25 97 LYS A O 1
ATOM 765 N N . GLY A 1 98 ? -1.249 -5.867 4.504 1.00 97.81 98 GLY A N 1
ATOM 766 C CA . GLY A 1 98 ? -1.275 -4.622 5.279 1.00 97.81 98 GLY A CA 1
ATOM 767 C C . GLY A 1 98 ? -1.908 -3.456 4.513 1.00 97.81 98 GLY A C 1
ATOM 768 O O . GLY A 1 98 ? -2.759 -2.754 5.053 1.00 97.81 98 GLY A O 1
ATOM 769 N N . VAL A 1 99 ? -1.566 -3.297 3.230 1.00 98.25 99 VAL A N 1
ATOM 770 C CA . VAL A 1 99 ? -2.179 -2.274 2.363 1.00 98.25 99 VAL A CA 1
ATOM 771 C C . VAL A 1 99 ? -3.660 -2.550 2.110 1.00 98.25 99 VAL A C 1
ATOM 773 O O . VAL A 1 99 ? -4.451 -1.614 2.073 1.00 98.25 99 VAL A O 1
ATOM 776 N N . LYS A 1 100 ? -4.064 -3.819 1.976 1.00 98.44 100 LYS A N 1
ATOM 777 C CA . LYS A 1 100 ? -5.478 -4.182 1.827 1.00 98.44 100 LYS A CA 1
ATOM 778 C C . LYS A 1 100 ? -6.298 -3.730 3.037 1.00 98.44 100 LYS A C 1
ATOM 780 O O . LYS A 1 100 ? -7.339 -3.113 2.849 1.00 98.44 100 LYS A O 1
ATOM 785 N N . VAL A 1 101 ? -5.809 -3.997 4.250 1.00 97.56 101 VAL A N 1
ATOM 786 C CA . VAL A 1 101 ? -6.463 -3.546 5.489 1.00 97.56 101 VAL A CA 1
ATOM 787 C C . VAL A 1 101 ? -6.555 -2.021 5.521 1.00 97.56 101 VAL A C 1
ATOM 789 O O . VAL A 1 101 ? -7.623 -1.484 5.787 1.00 97.56 101 VAL A O 1
ATOM 792 N N . LEU A 1 102 ? -5.474 -1.311 5.179 1.00 97.75 102 LEU A N 1
ATOM 793 C CA . LEU A 1 102 ? -5.496 0.153 5.092 1.00 97.75 102 LEU A CA 1
ATOM 794 C C . LEU A 1 102 ? -6.553 0.661 4.104 1.00 97.75 102 LEU A C 1
ATOM 796 O O . LEU A 1 102 ? -7.293 1.580 4.434 1.00 97.75 102 LEU A O 1
ATOM 800 N N . ALA A 1 103 ? -6.665 0.043 2.928 1.00 98.12 103 ALA A N 1
ATOM 801 C CA . ALA A 1 103 ? -7.660 0.427 1.931 1.00 98.12 103 ALA A CA 1
ATOM 802 C C . ALA A 1 103 ? -9.101 0.170 2.410 1.00 98.12 103 ALA A C 1
ATOM 804 O O . ALA A 1 103 ? -10.007 0.925 2.070 1.00 98.12 103 ALA A O 1
ATOM 805 N N . GLU A 1 104 ? -9.337 -0.886 3.191 1.00 97.31 104 GLU A N 1
ATOM 806 C CA . GLU A 1 104 ? -10.638 -1.140 3.826 1.00 97.31 104 GLU A CA 1
ATOM 807 C C . GLU A 1 104 ? -10.962 -0.075 4.885 1.00 97.31 104 GLU A C 1
ATOM 809 O O . GLU A 1 104 ? -12.075 0.450 4.899 1.00 97.31 104 GLU A O 1
ATOM 814 N N . LEU A 1 105 ? -9.981 0.314 5.708 1.00 96.38 105 LEU A N 1
ATOM 815 C CA . LEU A 1 105 ? -10.133 1.404 6.676 1.00 96.38 105 LEU A CA 1
ATOM 816 C C . LEU A 1 105 ? -10.437 2.739 5.982 1.00 96.38 105 LEU A C 1
ATOM 818 O O . LEU A 1 105 ? -11.350 3.448 6.404 1.00 96.38 105 LEU A O 1
ATOM 822 N N . GLU A 1 106 ? -9.710 3.078 4.914 1.00 96.19 106 GLU A N 1
ATOM 823 C CA . GLU A 1 106 ? -9.933 4.305 4.138 1.00 96.19 106 GLU A CA 1
ATOM 824 C C . GLU A 1 106 ? -11.324 4.336 3.496 1.00 96.19 106 GLU A C 1
ATOM 826 O O . GLU A 1 106 ? -11.971 5.376 3.527 1.00 96.19 106 GLU A O 1
ATOM 831 N N . LYS A 1 107 ? -11.836 3.200 3.004 1.00 96.19 107 LYS A N 1
ATOM 832 C CA . LYS A 1 107 ? -13.215 3.108 2.488 1.00 96.19 107 LYS A CA 1
ATOM 833 C C . LYS A 1 107 ? -14.271 3.383 3.554 1.00 96.19 107 LYS A C 1
ATOM 835 O O . LYS A 1 107 ? -15.269 4.038 3.273 1.00 96.19 107 LYS A O 1
ATOM 840 N N . MET A 1 108 ? -14.072 2.878 4.772 1.00 94.88 108 MET A N 1
ATOM 841 C CA . MET A 1 108 ? -14.983 3.187 5.879 1.00 94.88 108 MET A CA 1
ATOM 842 C C . MET A 1 108 ? -14.937 4.673 6.222 1.00 94.88 108 MET A C 1
ATOM 844 O O . MET A 1 108 ? -15.976 5.282 6.448 1.00 94.88 108 MET A O 1
ATOM 848 N N . ARG A 1 109 ? -13.744 5.277 6.193 1.00 94.06 109 ARG A N 1
ATOM 849 C CA . ARG A 1 109 ? -13.594 6.717 6.400 1.00 94.06 109 ARG A CA 1
ATOM 850 C C . ARG A 1 109 ? -14.350 7.522 5.341 1.00 94.06 109 ARG A C 1
ATOM 852 O O . ARG A 1 109 ? -15.082 8.432 5.712 1.00 94.06 109 ARG A O 1
ATOM 859 N N . THR A 1 110 ? -14.201 7.187 4.058 1.00 94.75 110 THR A N 1
ATOM 860 C CA . THR A 1 110 ? -14.898 7.904 2.979 1.00 94.75 110 THR A CA 1
ATOM 861 C C . THR A 1 110 ? -16.413 7.763 3.088 1.00 94.75 110 THR A C 1
ATOM 863 O O . THR A 1 110 ? -17.108 8.749 2.900 1.00 94.75 110 THR A O 1
ATOM 866 N N . ALA A 1 111 ? -16.925 6.586 3.470 1.00 93.50 111 ALA A N 1
ATOM 867 C CA . ALA A 1 111 ? -18.363 6.379 3.658 1.00 93.50 111 ALA A CA 1
ATOM 868 C C . ALA A 1 111 ? -18.951 7.296 4.750 1.00 93.50 111 ALA A C 1
ATOM 870 O O . ALA A 1 111 ? -19.973 7.939 4.546 1.00 93.50 111 ALA A O 1
ATOM 871 N N . ILE A 1 112 ? -18.266 7.430 5.888 1.00 92.12 112 ILE A N 1
ATOM 872 C CA . ILE A 1 112 ? -18.715 8.311 6.981 1.00 92.12 112 ILE A CA 1
ATOM 873 C C . ILE A 1 112 ? -18.608 9.796 6.586 1.00 92.12 112 ILE A C 1
ATOM 875 O O . ILE A 1 112 ? -19.460 10.604 6.963 1.00 92.12 112 ILE A O 1
ATOM 879 N N . GLU A 1 113 ? -17.555 10.170 5.849 1.00 93.25 113 GLU A N 1
ATOM 880 C CA . GLU A 1 113 ? -17.372 11.527 5.310 1.00 93.25 113 GLU A CA 1
ATOM 881 C C . GLU A 1 113 ? -18.496 11.899 4.325 1.00 93.25 113 GLU A C 1
ATOM 883 O O . GLU A 1 113 ? -18.981 13.032 4.361 1.00 93.25 113 GLU A O 1
ATOM 888 N N . GLU A 1 114 ? -18.943 10.949 3.499 1.00 92.38 114 GLU A N 1
ATOM 889 C CA . GLU A 1 114 ? -20.090 11.106 2.595 1.00 92.38 114 GLU A CA 1
ATOM 890 C C . GLU A 1 114 ? -21.403 11.314 3.368 1.00 92.38 114 GLU A C 1
ATOM 892 O O . GLU A 1 114 ? -22.179 12.204 3.016 1.00 92.38 114 GLU A O 1
ATOM 897 N N . ASP A 1 115 ? -21.616 10.571 4.457 1.00 89.56 115 ASP A N 1
ATOM 898 C CA . ASP A 1 115 ? -22.832 10.666 5.277 1.00 89.56 115 ASP A CA 1
ATOM 899 C C . ASP A 1 115 ? -22.888 11.943 6.136 1.00 89.56 115 ASP A C 1
ATOM 901 O O . ASP A 1 115 ? -23.954 12.528 6.337 1.00 89.56 115 ASP A O 1
ATOM 905 N N . THR A 1 116 ? -21.744 12.385 6.668 1.00 85.25 116 THR A N 1
ATOM 906 C CA . THR A 1 116 ? -21.685 13.453 7.685 1.00 85.25 116 THR A CA 1
ATOM 907 C C . THR A 1 116 ? -21.296 14.811 7.087 1.00 85.25 116 THR A C 1
ATOM 909 O O . THR A 1 116 ? -21.426 15.838 7.752 1.00 85.25 116 THR A O 1
ATOM 912 N N . THR A 1 117 ? -20.818 14.874 5.834 1.00 82.81 117 THR A N 1
ATOM 913 C CA . THR A 1 117 ? -20.243 16.080 5.180 1.00 82.81 117 THR A CA 1
ATOM 914 C C . THR A 1 117 ? -19.131 16.783 5.983 1.00 82.81 117 THR A C 1
ATOM 916 O O . THR A 1 117 ? -18.724 17.902 5.668 1.00 82.81 117 THR A O 1
ATOM 919 N N . GLN A 1 118 ? -18.599 16.118 7.013 1.00 82.56 118 GLN A N 1
ATOM 920 C CA . GLN A 1 118 ? -17.579 16.613 7.932 1.00 82.56 118 GLN A CA 1
ATOM 921 C C . GLN A 1 118 ? -16.433 15.599 8.030 1.00 82.56 118 GLN A C 1
ATOM 923 O O . GLN A 1 118 ? -16.632 14.398 7.864 1.00 82.56 118 GLN A O 1
ATOM 928 N N . ALA A 1 119 ? -15.226 16.091 8.327 1.00 84.88 119 ALA A N 1
ATOM 929 C CA . ALA A 1 119 ? -14.057 15.249 8.554 1.00 84.88 119 ALA A CA 1
ATOM 930 C C . ALA A 1 119 ? -14.296 14.237 9.688 1.00 84.88 119 ALA A C 1
ATOM 932 O O . ALA A 1 119 ? -14.733 14.600 10.784 1.00 84.88 119 ALA A O 1
ATOM 933 N N . VAL A 1 120 ? -13.957 12.975 9.426 1.00 89.38 120 VAL A N 1
ATOM 934 C CA . VAL A 1 120 ? -14.155 11.865 10.364 1.00 89.38 120 VAL A CA 1
ATOM 935 C C . VAL A 1 120 ? -13.262 12.007 11.595 1.00 89.38 120 VAL A C 1
ATOM 937 O O . VAL A 1 120 ? -12.036 12.085 11.495 1.00 89.38 120 VAL A O 1
ATOM 940 N N . SER A 1 121 ? -13.879 11.977 12.778 1.00 92.69 121 SER A N 1
ATOM 941 C CA . SER A 1 121 ? -13.159 11.832 14.047 1.00 92.69 121 SER A CA 1
ATOM 942 C C . SER A 1 121 ? -12.599 10.414 14.193 1.00 92.69 121 SER A C 1
ATOM 944 O O . SER A 1 121 ? -13.243 9.441 13.805 1.00 92.69 121 SER A O 1
ATOM 946 N N . MET A 1 122 ? -11.438 10.278 14.840 1.00 92.38 122 MET A N 1
ATOM 947 C CA . MET A 1 122 ? -10.839 8.972 15.149 1.00 92.38 122 MET A CA 1
ATOM 948 C C . MET A 1 122 ? -11.783 8.052 15.931 1.00 92.38 122 MET A C 1
ATOM 950 O O . MET A 1 122 ? -11.783 6.851 15.681 1.00 92.38 122 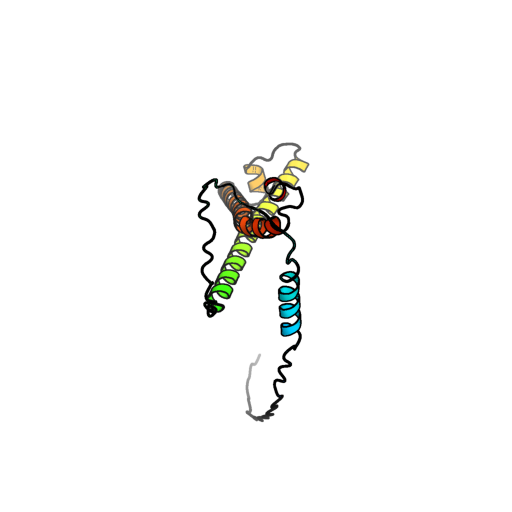MET A O 1
ATOM 954 N N . SER A 1 123 ? -12.596 8.611 16.830 1.00 92.31 123 SER A N 1
ATOM 955 C CA . SER A 1 123 ? -13.585 7.866 17.614 1.00 92.31 123 SER A CA 1
ATOM 956 C C . SER A 1 123 ? -14.682 7.258 16.737 1.00 92.31 123 SER A C 1
ATOM 958 O O . SER A 1 123 ? -14.963 6.070 16.831 1.00 92.31 123 SER A O 1
ATOM 960 N N . SER A 1 124 ? -15.249 8.054 15.827 1.00 92.25 124 SER A N 1
ATOM 961 C CA . SER A 1 124 ? -16.285 7.616 14.882 1.00 92.25 124 SER A CA 1
ATOM 962 C C . SER A 1 124 ? -15.741 6.591 13.884 1.00 92.25 124 SER A C 1
ATOM 964 O O . SER A 1 124 ? -16.415 5.618 13.552 1.00 92.25 124 SER A O 1
ATOM 966 N N . TRP A 1 125 ? -14.486 6.746 13.458 1.00 94.94 125 TRP A N 1
ATOM 967 C CA . TRP A 1 125 ? -13.832 5.760 12.602 1.00 94.94 125 TRP A CA 1
ATOM 968 C C . TRP A 1 125 ? -13.596 4.430 13.324 1.00 94.94 125 TRP A C 1
ATOM 970 O O . TRP A 1 125 ? -13.815 3.361 12.753 1.00 94.94 125 TRP A O 1
ATOM 980 N N . ALA A 1 126 ? -13.156 4.490 14.582 1.00 95.38 126 ALA A N 1
ATOM 981 C CA . ALA A 1 126 ? -12.951 3.328 15.441 1.00 95.38 126 ALA A CA 1
ATOM 982 C C . ALA A 1 126 ? -14.274 2.582 15.682 1.00 95.38 126 ALA A C 1
ATOM 984 O O . ALA A 1 126 ? -14.340 1.366 15.516 1.00 95.38 126 ALA A O 1
ATOM 985 N N . GLU A 1 127 ? -15.350 3.325 15.943 1.00 93.94 127 GLU A N 1
ATOM 986 C CA . GLU A 1 127 ? -16.704 2.789 16.085 1.00 93.94 127 GLU A CA 1
ATOM 987 C C . GLU A 1 127 ? -17.187 2.090 14.805 1.00 93.94 127 GLU A C 1
ATOM 989 O O . GLU A 1 127 ? -17.602 0.933 14.859 1.00 93.94 127 GLU A O 1
ATOM 994 N N . ALA A 1 128 ? -17.044 2.730 13.640 1.00 93.31 128 ALA A N 1
ATOM 995 C CA . ALA A 1 128 ? -17.444 2.147 12.358 1.00 93.31 128 ALA A CA 1
ATOM 996 C C . ALA A 1 128 ? -16.620 0.909 11.961 1.00 93.31 128 ALA A C 1
ATOM 998 O O . ALA A 1 128 ? -17.124 0.007 11.295 1.00 93.31 128 ALA A O 1
ATOM 999 N N . SER A 1 129 ? -15.352 0.856 12.375 1.00 92.75 129 SER A N 1
ATOM 1000 C CA . SER A 1 129 ? -14.465 -0.292 12.146 1.00 92.75 129 SER A CA 1
ATOM 1001 C C . SER A 1 129 ? -14.579 -1.379 13.221 1.00 92.75 129 SER A C 1
ATOM 1003 O O . SER A 1 129 ? -14.005 -2.458 13.058 1.00 92.75 129 SER A O 1
ATOM 1005 N N . GLY A 1 130 ? -15.324 -1.128 14.303 1.00 93.88 130 GLY A N 1
ATOM 1006 C CA . GLY A 1 130 ? -15.512 -2.063 15.411 1.00 93.88 130 GLY A CA 1
ATOM 1007 C C . GLY A 1 130 ? -14.236 -2.349 16.212 1.00 93.88 130 GLY A C 1
ATOM 1008 O O . GLY A 1 130 ? -14.127 -3.415 16.821 1.00 93.88 130 GLY A O 1
ATOM 1009 N N . VAL A 1 131 ? -13.256 -1.441 16.201 1.00 95.06 131 VAL A N 1
ATOM 1010 C CA . VAL A 1 131 ? -11.981 -1.586 16.927 1.00 95.06 131 VAL A CA 1
ATOM 1011 C C . VAL A 1 131 ? -11.744 -0.416 17.875 1.00 95.06 131 VAL A C 1
ATOM 1013 O O . VAL A 1 131 ? -12.300 0.659 17.705 1.00 95.06 131 VAL A O 1
ATOM 1016 N N . ASP A 1 132 ? -10.886 -0.607 18.879 1.00 96.75 132 ASP A N 1
ATOM 1017 C CA . ASP A 1 132 ? -10.451 0.492 19.748 1.00 96.75 132 ASP A CA 1
ATOM 1018 C C . ASP A 1 132 ? -9.599 1.511 18.970 1.00 96.75 132 ASP A C 1
ATOM 1020 O O . ASP A 1 132 ? -8.830 1.150 18.071 1.00 96.75 132 ASP A O 1
ATOM 1024 N N . GLU A 1 133 ? -9.653 2.782 19.368 1.00 95.56 133 GLU A N 1
ATOM 1025 C CA . GLU A 1 133 ? -8.899 3.863 18.727 1.00 95.56 133 GLU A CA 1
ATOM 1026 C C . GLU A 1 133 ? -7.389 3.588 18.697 1.00 95.56 133 GLU A C 1
ATOM 1028 O O . GLU A 1 133 ? -6.696 3.962 17.746 1.00 95.56 133 GLU A O 1
ATOM 1033 N N . LYS A 1 134 ? -6.849 2.931 19.734 1.00 96.38 134 LYS A N 1
ATOM 1034 C CA . LYS A 1 134 ? -5.422 2.577 19.795 1.00 96.38 134 LYS A CA 1
ATOM 1035 C C . LYS A 1 134 ? -5.060 1.536 18.742 1.00 96.38 134 LYS A C 1
ATOM 1037 O O . LYS A 1 134 ? -4.034 1.671 18.074 1.00 96.38 134 LYS A O 1
ATOM 1042 N N . VAL A 1 135 ? -5.911 0.524 18.579 1.00 96.38 135 VAL A N 1
ATOM 1043 C CA . VAL A 1 135 ? -5.733 -0.539 17.583 1.00 96.38 135 VAL A CA 1
ATOM 1044 C C . VAL A 1 135 ? -5.865 0.041 16.180 1.00 96.38 135 VAL A C 1
ATOM 1046 O O . VAL A 1 135 ? -5.020 -0.239 15.329 1.00 96.38 135 VAL A O 1
ATOM 1049 N N . LEU A 1 136 ? -6.843 0.923 15.961 1.00 96.75 136 LEU A N 1
ATOM 1050 C CA . LEU A 1 136 ? -7.017 1.626 14.694 1.00 96.75 136 LEU A CA 1
ATOM 1051 C C . LEU A 1 136 ? -5.762 2.426 14.315 1.00 96.75 136 LEU A C 1
ATOM 1053 O O . LEU A 1 136 ? -5.248 2.287 13.205 1.00 96.75 136 LEU A O 1
ATOM 1057 N N . LYS A 1 137 ? -5.199 3.207 15.248 1.00 96.75 137 LYS A N 1
ATOM 1058 C CA . LYS A 1 137 ? -3.945 3.952 15.015 1.00 96.75 137 LYS A CA 1
ATOM 1059 C C . LYS A 1 137 ? -2.787 3.029 14.640 1.00 96.75 137 LYS A C 1
ATOM 1061 O O . LYS A 1 137 ? -2.019 3.348 13.733 1.00 96.75 137 LYS A O 1
ATOM 1066 N N . GLN A 1 138 ? -2.663 1.886 15.313 1.00 97.31 138 GLN A N 1
ATOM 1067 C CA . GLN A 1 138 ? -1.624 0.905 15.011 1.00 97.31 138 GLN A CA 1
ATOM 1068 C C . GLN A 1 138 ? -1.800 0.301 13.611 1.00 97.31 138 GLN A C 1
ATOM 1070 O O . GLN A 1 138 ? -0.821 0.182 12.872 1.00 97.31 138 GLN A O 1
ATOM 1075 N N . GLN A 1 139 ? -3.031 -0.049 13.232 1.00 96.88 139 GLN A N 1
ATOM 1076 C CA . GLN A 1 139 ? -3.342 -0.583 11.905 1.00 96.88 139 GLN A CA 1
ATOM 1077 C C . GLN A 1 139 ? -3.066 0.439 10.801 1.00 96.88 139 GLN A C 1
ATOM 1079 O O . GLN A 1 139 ? -2.474 0.077 9.785 1.00 96.88 139 GLN A O 1
ATOM 1084 N N . LEU A 1 140 ? -3.411 1.710 11.019 1.00 97.25 140 LEU A N 1
ATOM 1085 C CA . LEU A 1 140 ? -3.102 2.793 10.085 1.00 97.25 140 LEU A CA 1
ATOM 1086 C C . LEU A 1 140 ? -1.595 2.972 9.916 1.00 97.25 140 LEU A C 1
ATOM 1088 O O . LEU A 1 140 ? -1.099 2.950 8.792 1.00 97.25 140 LEU A O 1
ATOM 1092 N N . TYR A 1 141 ? -0.849 3.078 11.019 1.00 98.00 141 TYR A N 1
ATOM 1093 C CA . TYR A 1 141 ? 0.608 3.208 10.967 1.00 98.00 141 TYR A CA 1
ATOM 1094 C C . TYR A 1 141 ? 1.258 2.035 10.225 1.00 98.00 141 TYR A C 1
ATOM 1096 O O . TYR A 1 141 ? 2.080 2.235 9.330 1.00 98.00 141 TYR A O 1
ATOM 1104 N N . HIS A 1 142 ? 0.853 0.809 10.562 1.00 98.06 142 HIS A N 1
ATOM 1105 C CA . HIS A 1 142 ? 1.345 -0.392 9.900 1.00 98.06 142 HIS A CA 1
ATOM 1106 C C . HIS A 1 142 ? 0.981 -0.407 8.410 1.00 98.06 142 HIS A C 1
ATOM 1108 O O . HIS A 1 142 ? 1.827 -0.711 7.574 1.00 98.06 142 HIS A O 1
ATOM 1114 N N . GLY A 1 143 ? -0.247 -0.034 8.056 1.00 98.00 143 GLY A N 1
ATOM 1115 C CA . GLY A 1 143 ? -0.695 0.063 6.673 1.00 98.00 143 GLY A CA 1
ATOM 1116 C C . GLY A 1 143 ? 0.113 1.071 5.853 1.00 98.00 143 GLY A C 1
ATOM 1117 O O . GLY A 1 143 ? 0.546 0.750 4.744 1.00 98.00 143 GLY A O 1
ATOM 1118 N N . TYR A 1 144 ? 0.377 2.260 6.406 1.00 98.25 144 TYR A N 1
ATOM 1119 C CA . TYR A 1 144 ? 1.212 3.271 5.753 1.00 98.25 144 TYR A CA 1
ATOM 1120 C C . TYR A 1 144 ? 2.644 2.772 5.578 1.00 98.25 144 TYR A C 1
ATOM 1122 O O . TYR A 1 144 ? 3.194 2.875 4.483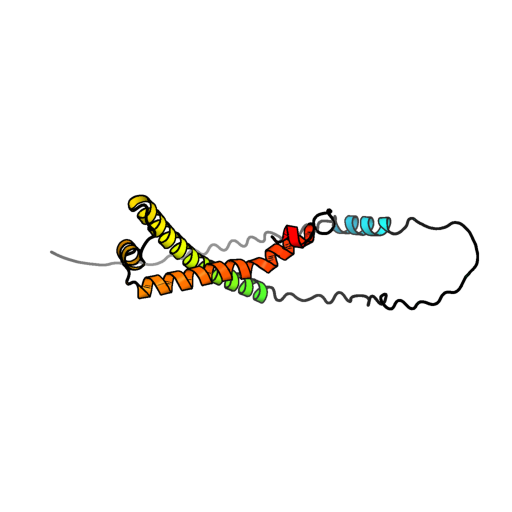 1.00 98.25 144 TYR A O 1
ATOM 1130 N N . TYR A 1 145 ? 3.217 2.150 6.611 1.00 98.25 145 TYR A N 1
ATOM 1131 C CA . TYR A 1 145 ? 4.515 1.489 6.506 1.00 98.25 145 TYR A CA 1
ATOM 1132 C C . TYR A 1 145 ? 4.527 0.436 5.387 1.00 98.25 145 TYR A C 1
ATOM 1134 O O . TYR A 1 145 ? 5.449 0.417 4.570 1.00 98.25 145 TYR A O 1
ATOM 1142 N N . CYS A 1 146 ? 3.491 -0.403 5.298 1.00 98.31 146 CYS A N 1
ATOM 1143 C CA . CYS A 1 146 ? 3.370 -1.406 4.245 1.00 98.31 146 CYS A CA 1
ATOM 1144 C C . CYS A 1 146 ? 3.334 -0.789 2.846 1.00 98.31 146 CYS A C 1
ATOM 1146 O O . CYS A 1 146 ? 4.003 -1.295 1.942 1.00 98.31 146 CYS A O 1
ATOM 1148 N N . LYS A 1 147 ? 2.586 0.306 2.677 1.00 98.00 147 LYS A N 1
ATOM 1149 C CA . LYS A 1 147 ? 2.494 1.040 1.412 1.00 98.00 147 LYS A CA 1
ATOM 1150 C C . LYS A 1 147 ? 3.855 1.591 0.993 1.00 98.00 147 LYS A C 1
ATOM 1152 O O . LYS A 1 147 ? 4.314 1.312 -0.115 1.00 98.00 147 LYS A O 1
ATOM 1157 N N . GLU A 1 148 ? 4.515 2.318 1.889 1.00 97.88 148 GLU A N 1
ATOM 1158 C CA . GLU A 1 148 ? 5.815 2.939 1.618 1.00 97.88 148 GLU A CA 1
ATOM 1159 C C . GLU A 1 148 ? 6.890 1.897 1.320 1.00 97.88 148 GLU A C 1
ATOM 1161 O O . GLU A 1 148 ? 7.671 2.034 0.379 1.00 97.88 148 GLU A O 1
ATOM 1166 N N . GLU A 1 149 ? 6.917 0.806 2.077 1.00 97.62 149 GLU A N 1
ATOM 1167 C CA . GLU A 1 149 ? 7.929 -0.223 1.887 1.00 97.62 149 GLU A CA 1
ATOM 1168 C C . GLU A 1 149 ? 7.681 -1.056 0.616 1.00 97.62 149 GLU A C 1
ATOM 1170 O O . GLU A 1 149 ? 8.653 -1.485 -0.013 1.00 97.62 149 GLU A O 1
ATOM 1175 N N . LEU A 1 150 ? 6.428 -1.218 0.165 1.00 96.94 150 LEU A N 1
ATOM 1176 C CA . LEU A 1 150 ? 6.139 -1.760 -1.169 1.00 96.94 150 LEU A CA 1
ATOM 1177 C C . LEU A 1 150 ? 6.714 -0.856 -2.262 1.00 96.94 150 LEU A C 1
ATOM 1179 O O . LEU A 1 150 ? 7.510 -1.342 -3.068 1.00 96.94 150 LEU A O 1
ATOM 1183 N N . ILE A 1 151 ? 6.408 0.446 -2.232 1.00 96.25 151 ILE A N 1
ATOM 1184 C CA . ILE A 1 151 ? 6.939 1.440 -3.185 1.00 96.25 151 ILE A CA 1
ATOM 1185 C C . ILE A 1 151 ? 8.476 1.418 -3.186 1.00 96.25 151 ILE A C 1
ATOM 1187 O O . ILE A 1 151 ? 9.127 1.389 -4.237 1.00 96.25 151 ILE A O 1
ATOM 1191 N N . ARG A 1 152 ? 9.083 1.369 -1.996 1.00 95.62 152 ARG A N 1
ATOM 1192 C CA . ARG A 1 152 ? 10.538 1.329 -1.835 1.00 95.62 152 ARG A CA 1
ATOM 1193 C C . ARG A 1 152 ? 11.146 0.054 -2.418 1.00 95.62 152 ARG A C 1
ATOM 1195 O O . ARG A 1 152 ? 12.195 0.121 -3.061 1.00 95.62 152 ARG A O 1
ATOM 1202 N N . SER A 1 153 ? 10.503 -1.096 -2.215 1.00 94.50 153 SER A N 1
ATOM 1203 C CA . SER A 1 153 ? 10.994 -2.400 -2.678 1.00 94.50 153 SER A CA 1
ATOM 1204 C C . SER A 1 153 ? 10.950 -2.558 -4.203 1.00 94.50 153 SER A C 1
ATOM 1206 O O . SER A 1 153 ? 11.850 -3.171 -4.784 1.00 94.50 153 SER A O 1
ATOM 1208 N N . THR A 1 154 ? 9.970 -1.943 -4.871 1.00 93.88 154 THR A N 1
ATOM 1209 C CA . THR A 1 154 ? 9.808 -2.008 -6.331 1.00 93.88 154 THR A CA 1
ATOM 1210 C C . THR A 1 154 ? 10.662 -0.987 -7.078 1.00 93.88 154 THR A C 1
ATOM 1212 O O . THR A 1 154 ? 10.878 -1.139 -8.282 1.00 93.88 154 THR A O 1
ATOM 1215 N N . ARG A 1 155 ? 11.222 0.020 -6.394 1.00 94.19 155 ARG A N 1
ATOM 1216 C CA . ARG A 1 155 ? 12.018 1.096 -7.010 1.00 94.19 155 ARG A CA 1
ATOM 1217 C C . ARG A 1 155 ? 13.135 0.579 -7.921 1.00 94.19 155 ARG A C 1
ATOM 1219 O O . ARG A 1 155 ? 13.296 1.064 -9.037 1.00 94.19 155 ARG A O 1
ATOM 1226 N N . SER A 1 156 ? 13.889 -0.441 -7.504 1.00 93.81 156 SER A N 1
ATOM 1227 C CA . SER A 1 156 ? 14.964 -1.007 -8.340 1.00 93.81 156 SER A CA 1
ATOM 1228 C C . SER A 1 156 ? 14.454 -1.652 -9.633 1.00 93.81 156 SER A C 1
ATOM 1230 O O . SER A 1 156 ? 15.156 -1.629 -10.644 1.00 93.81 156 SER A O 1
ATOM 1232 N N . LEU A 1 157 ? 13.247 -2.222 -9.610 1.00 94.69 157 LEU A N 1
ATOM 1233 C CA . LEU A 1 157 ? 12.614 -2.789 -10.797 1.00 94.69 157 LEU A CA 1
ATOM 1234 C C . LEU A 1 157 ? 12.181 -1.682 -11.766 1.00 94.69 157 LEU A C 1
ATOM 1236 O O . LEU A 1 157 ? 12.437 -1.794 -12.963 1.00 94.69 157 LEU A O 1
ATOM 1240 N N . VAL A 1 158 ? 11.603 -0.594 -11.252 1.00 95.56 158 VAL A N 1
ATOM 1241 C CA . VAL A 1 158 ? 11.256 0.592 -12.054 1.00 95.56 158 VAL A CA 1
ATOM 1242 C C . VAL A 1 158 ? 12.507 1.168 -12.728 1.00 95.56 158 VAL A C 1
ATOM 1244 O O . VAL A 1 158 ? 12.528 1.326 -13.948 1.00 95.56 158 VAL A O 1
ATOM 1247 N N . LEU A 1 159 ? 13.602 1.350 -11.977 1.00 95.25 159 LEU A N 1
ATOM 1248 C CA . LEU A 1 159 ? 14.894 1.788 -12.529 1.00 95.25 159 LEU A CA 1
ATOM 1249 C C . LEU A 1 159 ? 15.415 0.849 -13.627 1.00 95.25 159 LEU A C 1
ATOM 1251 O O . LEU A 1 159 ? 15.982 1.304 -14.625 1.00 95.25 159 LEU A O 1
ATOM 1255 N N . TYR A 1 160 ? 15.241 -0.463 -13.453 1.00 95.12 160 TYR A N 1
ATOM 1256 C CA . TYR A 1 160 ? 15.646 -1.446 -14.453 1.00 95.12 160 TYR A CA 1
ATOM 1257 C C . TYR A 1 160 ? 14.889 -1.263 -15.776 1.00 95.12 160 TYR A C 1
ATOM 1259 O O . TYR A 1 160 ? 15.514 -1.313 -16.838 1.00 95.12 160 TYR A O 1
ATOM 1267 N N . PHE A 1 161 ? 13.579 -1.005 -15.726 1.00 94.44 161 PHE A N 1
ATOM 1268 C CA . PHE A 1 161 ? 12.783 -0.724 -16.922 1.00 94.44 161 PHE A CA 1
ATOM 1269 C C . PHE A 1 161 ? 13.121 0.634 -17.545 1.00 94.44 161 PHE A C 1
ATOM 1271 O O . PHE A 1 161 ? 13.357 0.694 -18.754 1.00 94.44 161 PHE A O 1
ATOM 1278 N N . ALA A 1 162 ? 13.231 1.694 -16.739 1.00 94.69 162 ALA A N 1
ATOM 1279 C CA . ALA A 1 162 ? 13.547 3.047 -17.204 1.00 94.69 162 ALA A CA 1
ATOM 1280 C C . ALA A 1 162 ? 14.871 3.101 -17.983 1.00 94.69 162 ALA A C 1
ATOM 1282 O O . ALA A 1 162 ? 14.986 3.780 -19.003 1.00 94.69 162 ALA A O 1
ATOM 1283 N N . LYS A 1 163 ? 15.857 2.284 -17.587 1.00 93.38 163 LYS A N 1
ATOM 1284 C CA . LYS A 1 163 ? 17.151 2.182 -18.278 1.00 93.38 163 LYS A CA 1
ATOM 1285 C C . LYS A 1 163 ? 17.033 1.837 -19.768 1.00 93.38 163 LYS A C 1
ATOM 1287 O O . LYS A 1 163 ? 17.909 2.227 -20.539 1.00 93.38 163 LYS A O 1
ATOM 1292 N N . LYS A 1 164 ? 15.980 1.125 -20.187 1.00 91.94 164 LYS A N 1
ATOM 1293 C CA . LYS A 1 164 ? 15.737 0.782 -21.599 1.00 91.94 164 LYS A CA 1
ATOM 1294 C C . LYS A 1 164 ? 15.424 2.011 -22.460 1.00 91.94 164 LYS A C 1
ATOM 1296 O O . LYS A 1 164 ? 15.682 1.983 -23.657 1.00 91.94 164 LYS A O 1
ATOM 1301 N N . TYR A 1 165 ? 14.896 3.065 -21.853 1.00 93.56 165 TYR A N 1
ATOM 1302 C CA . TYR A 1 165 ? 14.433 4.274 -22.529 1.00 93.56 165 TYR A CA 1
ATOM 1303 C C . TYR A 1 165 ? 15.473 5.403 -22.508 1.00 93.56 165 TYR A C 1
ATOM 1305 O O . TYR A 1 165 ? 15.223 6.506 -22.993 1.00 93.56 165 TYR A O 1
ATOM 1313 N N . ARG A 1 166 ? 16.678 5.130 -21.990 1.00 90.31 166 ARG A N 1
ATOM 1314 C CA . ARG A 1 166 ? 17.783 6.088 -22.003 1.00 90.31 166 ARG A CA 1
ATOM 1315 C C . ARG A 1 166 ? 18.178 6.426 -23.445 1.00 90.31 166 ARG A C 1
ATOM 1317 O O . ARG A 1 166 ? 18.418 5.527 -24.246 1.00 90.31 166 ARG A O 1
ATOM 1324 N N . GLY A 1 167 ? 18.315 7.719 -23.742 1.00 88.69 167 GLY A N 1
ATOM 1325 C CA . GLY A 1 167 ? 18.747 8.209 -25.057 1.00 88.69 167 GLY A CA 1
ATOM 1326 C C . GLY A 1 167 ? 17.617 8.424 -26.068 1.00 88.69 167 GLY A C 1
ATOM 1327 O O . GLY A 1 167 ? 17.907 8.664 -27.233 1.00 88.69 167 GLY A O 1
ATOM 1328 N N . MET A 1 168 ? 16.350 8.370 -25.643 1.00 93.12 168 MET A N 1
ATOM 1329 C CA . MET A 1 168 ? 15.195 8.668 -26.504 1.00 93.12 168 MET A CA 1
ATOM 1330 C C . MET A 1 168 ? 14.711 10.129 -26.433 1.00 93.12 168 MET A C 1
ATOM 1332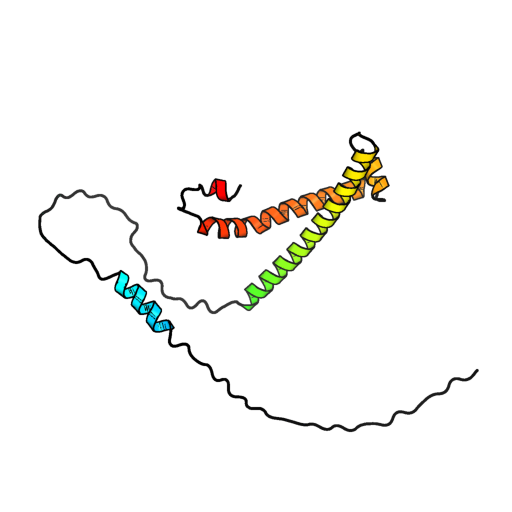 O O . MET A 1 168 ? 13.600 10.423 -26.858 1.00 93.12 168 MET A O 1
ATOM 1336 N N . GLY A 1 169 ? 15.504 11.042 -25.865 1.00 92.38 169 GLY A N 1
ATOM 1337 C CA . GLY A 1 169 ? 15.120 12.453 -25.714 1.00 92.38 169 GLY A CA 1
ATOM 1338 C C . GLY A 1 169 ? 14.205 12.767 -24.522 1.00 92.38 169 GLY A C 1
ATOM 1339 O O . GLY A 1 169 ? 13.759 13.899 -24.405 1.00 92.38 169 GLY A O 1
ATOM 1340 N N . ILE A 1 170 ? 13.956 11.798 -23.633 1.00 93.12 170 ILE A N 1
ATOM 1341 C CA . 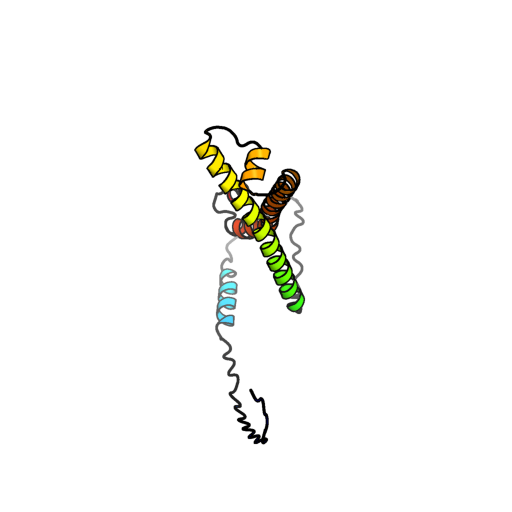ILE A 1 170 ? 13.264 11.986 -22.345 1.00 93.12 170 ILE A CA 1
ATOM 1342 C C . ILE A 1 170 ? 14.305 11.851 -21.225 1.00 93.12 170 ILE A C 1
ATOM 1344 O O . ILE A 1 170 ? 15.161 10.957 -21.296 1.00 93.12 170 ILE A O 1
ATOM 1348 N N . ALA A 1 171 ? 14.263 12.735 -20.222 1.00 92.31 171 ALA A N 1
ATOM 1349 C CA . ALA A 1 171 ? 15.166 12.666 -19.076 1.00 92.31 171 ALA A CA 1
ATOM 1350 C C . ALA A 1 171 ? 14.881 11.411 -18.232 1.00 92.31 171 ALA A C 1
ATOM 1352 O O . ALA A 1 171 ? 13.760 10.905 -18.188 1.00 92.31 171 ALA A O 1
ATOM 1353 N N . LEU A 1 172 ? 15.909 10.861 -17.578 1.00 88.75 172 LEU A N 1
ATOM 1354 C CA . LEU A 1 172 ? 15.725 9.646 -16.775 1.00 88.75 172 LEU A CA 1
ATOM 1355 C C . LEU A 1 172 ? 14.872 9.935 -15.535 1.00 88.75 172 LEU A C 1
ATOM 1357 O O . LEU A 1 172 ? 14.134 9.068 -15.087 1.00 88.75 172 LEU A O 1
ATOM 1361 N N . GLU A 1 173 ? 14.988 11.143 -15.005 1.00 91.38 173 GLU A N 1
ATOM 1362 C CA . GLU A 1 173 ? 14.247 11.668 -13.869 1.00 91.38 173 GLU A CA 1
ATOM 1363 C C . GLU A 1 173 ? 12.745 11.688 -14.174 1.00 91.38 173 GLU A C 1
ATOM 1365 O O . GLU A 1 173 ? 11.967 11.137 -13.399 1.00 91.38 173 GLU A O 1
ATOM 1370 N N . ASP A 1 174 ? 12.366 12.184 -15.355 1.00 91.88 174 ASP A N 1
ATOM 1371 C CA . ASP A 1 174 ? 10.974 12.222 -15.823 1.00 91.88 174 ASP A CA 1
ATOM 1372 C C . ASP A 1 174 ? 10.391 10.812 -16.017 1.00 91.88 174 ASP A C 1
ATOM 1374 O O . ASP A 1 174 ? 9.203 10.581 -15.814 1.00 91.88 174 ASP A O 1
ATOM 1378 N N . LEU A 1 175 ? 11.227 9.833 -16.385 1.00 89.88 175 LEU A N 1
ATOM 1379 C CA . LEU A 1 175 ? 10.818 8.427 -16.504 1.00 89.88 175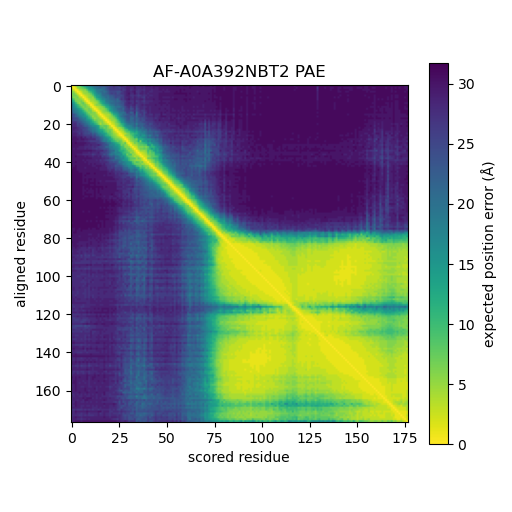 LEU A CA 1
ATOM 1380 C C . LEU A 1 175 ? 10.607 7.734 -15.147 1.00 89.88 175 LEU A C 1
ATOM 1382 O O . LEU A 1 175 ? 10.095 6.613 -15.115 1.00 89.88 175 LEU A O 1
ATOM 1386 N N . LEU A 1 176 ? 11.064 8.339 -14.050 1.00 89.75 176 LEU A N 1
ATOM 1387 C CA . LEU A 1 176 ? 11.018 7.781 -12.696 1.00 89.75 176 LEU A CA 1
ATOM 1388 C C . LEU A 1 176 ? 10.011 8.493 -11.778 1.00 89.75 176 LEU A C 1
ATOM 1390 O O . LEU A 1 176 ? 9.955 8.134 -10.599 1.00 89.75 176 LEU A O 1
ATOM 1394 N N . GLN A 1 177 ? 9.284 9.485 -12.302 1.00 83.69 177 GLN A N 1
ATOM 1395 C CA . GLN A 1 177 ? 8.347 10.338 -11.567 1.00 83.69 177 GLN A CA 1
ATOM 1396 C C . GLN A 1 177 ? 7.063 9.609 -11.146 1.00 83.69 177 GLN A C 1
ATOM 1398 O O . GLN A 1 177 ? 6.596 8.720 -11.894 1.00 83.69 177 GLN A O 1
#

Mean predicted aligned error: 19.02 Å

Organism: NCBI:txid97028

Solvent-accessible surface area (backbone atoms only — not comparable to full-atom values): 11664 Å² total; per-residue (Å²): 136,85,88,86,84,88,86,89,84,84,88,81,91,78,88,80,87,78,88,77,86,75,77,84,78,78,80,76,75,75,67,67,59,59,64,55,51,57,66,57,58,79,74,72,83,88,84,87,84,84,90,83,90,89,80,94,75,94,74,91,76,97,82,82,79,80,72,83,73,73,80,72,77,75,77,74,65,60,67,59,58,50,52,52,51,52,55,51,51,52,51,52,53,54,29,50,51,34,34,50,53,35,54,52,52,50,51,54,45,50,54,51,27,69,76,63,78,43,86,74,49,66,65,60,49,15,60,76,69,73,43,55,57,69,57,46,52,51,49,48,54,49,10,52,51,23,47,54,51,49,57,60,65,47,46,66,57,52,54,59,57,44,60,75,54,63,86,73,87,55,60,71,68,73,65,70,109